Protein AF-0000000073370313 (afdb_homodimer)

Nearest PDB structures (foldseek):
  4a5m-assembly1_B  TM=9.594E-01  e=4.547E-10  Bacillus subtilis
  7kd3-assembly1_A  TM=9.184E-01  e=2.174E-09  Clostridioides difficile R20291
  2hzt-assembly1_A  TM=9.251E-01  e=6.302E-09  Bacillus subtilis
  2hzt-assembly1_B  TM=9.296E-01  e=8.618E-09  Bacillus subtilis
  4a5n-assembly2_D  TM=9.117E-01  e=1.107E-08  Bacillus subtilis

Structure (mmCIF, N/CA/C/O backbone):
data_AF-0000000073370313-model_v1
#
loop_
_entity.id
_entity.type
_entity.pdbx_description
1 polymer 'Transcriptional regulator, HxlR family'
#
loop_
_atom_site.group_PDB
_atom_site.id
_atom_site.type_symbol
_atom_site.label_atom_id
_atom_site.label_alt_id
_atom_site.label_comp_id
_atom_site.label_asym_id
_atom_site.label_entity_id
_atom_site.label_seq_id
_atom_site.pdbx_PDB_ins_code
_atom_site.Cartn_x
_atom_site.Cartn_y
_atom_site.Cartn_z
_atom_site.occupancy
_atom_site.B_iso_or_equiv
_atom_site.auth_seq_id
_atom_site.auth_comp_id
_atom_site.auth_asym_id
_atom_site.auth_atom_id
_atom_site.pdbx_PDB_model_num
ATOM 1 N N . MET A 1 1 ? -27.578 24.547 -22.438 1 27.33 1 MET A N 1
ATOM 2 C CA . MET A 1 1 ? -26.172 24.25 -22.172 1 27.33 1 MET A CA 1
ATOM 3 C C . MET A 1 1 ? -26.016 22.938 -21.422 1 27.33 1 MET A C 1
ATOM 5 O O . MET A 1 1 ? -26.656 22.734 -20.391 1 27.33 1 MET A O 1
ATOM 9 N N . THR A 1 2 ? -25.734 21.766 -22.094 1 24.98 2 THR A N 1
ATOM 10 C CA . THR A 1 2 ? -25.828 20.344 -21.734 1 24.98 2 THR A CA 1
ATOM 11 C C . THR A 1 2 ? -24.859 20 -20.609 1 24.98 2 THR A C 1
ATOM 13 O O . THR A 1 2 ? -23.641 20.141 -20.766 1 24.98 2 THR A O 1
ATOM 16 N N . ALA A 1 3 ? -25.266 20.219 -19.312 1 29.77 3 ALA A N 1
ATOM 17 C CA . ALA A 1 3 ? -24.484 19.906 -18.109 1 29.77 3 ALA A CA 1
ATOM 18 C C . ALA A 1 3 ? -23.953 18.484 -18.156 1 29.77 3 ALA A C 1
ATOM 20 O O . ALA A 1 3 ? -24.719 17.516 -18.203 1 29.77 3 ALA A O 1
ATOM 21 N N . ILE A 1 4 ? -22.828 18.203 -18.812 1 33.19 4 ILE A N 1
ATOM 22 C CA . ILE A 1 4 ? -22.078 16.969 -19.016 1 33.19 4 ILE A CA 1
ATOM 23 C C . ILE A 1 4 ? -21.953 16.219 -17.688 1 33.19 4 ILE A C 1
ATOM 25 O O . ILE A 1 4 ? -21.547 16.797 -16.688 1 33.19 4 ILE A O 1
ATOM 29 N N . LYS A 1 5 ? -22.656 15.031 -17.469 1 35.16 5 LYS A N 1
ATOM 30 C CA . LYS A 1 5 ? -22.828 14 -16.438 1 35.16 5 LYS A CA 1
ATOM 31 C C . LYS A 1 5 ? -21.5 13.477 -15.938 1 35.16 5 LYS A C 1
ATOM 33 O O . LYS A 1 5 ? -21.031 12.422 -16.375 1 35.16 5 LYS A O 1
ATOM 38 N N . GLU A 1 6 ? -20.438 14.109 -15.914 1 36.81 6 GLU A N 1
ATOM 39 C CA . GLU A 1 6 ? -19.109 13.727 -15.43 1 36.81 6 GLU A CA 1
ATOM 40 C C . GLU A 1 6 ? -19.188 13.141 -14.023 1 36.81 6 GLU A C 1
ATOM 42 O O . GLU A 1 6 ? -18.234 12.508 -13.555 1 36.81 6 GLU A O 1
ATOM 47 N N . THR A 1 7 ? -20.125 13.531 -13.195 1 38.97 7 THR A N 1
ATOM 48 C CA . THR A 1 7 ? -20.125 13.141 -11.789 1 38.97 7 THR A CA 1
ATOM 49 C C . THR A 1 7 ? -20.438 11.656 -11.641 1 38.97 7 THR A C 1
ATOM 51 O O . THR A 1 7 ? -20.141 11.055 -10.609 1 38.97 7 THR A O 1
ATOM 54 N N . SER A 1 8 ? -21.25 11.133 -12.453 1 40.59 8 SER A N 1
ATOM 55 C CA . SER A 1 8 ? -21.812 9.789 -12.305 1 40.59 8 SER A CA 1
ATOM 56 C C . SER A 1 8 ? -20.75 8.719 -12.555 1 40.59 8 SER A C 1
ATOM 58 O O . SER A 1 8 ? -20.734 7.684 -11.883 1 40.59 8 SER A O 1
ATOM 60 N N . THR A 1 9 ? -19.969 8.992 -13.555 1 40.56 9 THR A N 1
ATOM 61 C CA . THR A 1 9 ? -19.047 7.945 -13.969 1 40.56 9 THR A CA 1
ATOM 62 C C . THR A 1 9 ? -17.953 7.746 -12.922 1 40.56 9 THR A C 1
ATOM 64 O O . THR A 1 9 ? -17.5 6.625 -12.703 1 40.56 9 THR A O 1
ATOM 67 N N . ILE A 1 10 ? -17.531 8.797 -12.289 1 40.94 10 ILE A N 1
ATOM 68 C CA . ILE A 1 10 ? -16.531 8.664 -11.234 1 40.94 10 ILE A CA 1
ATOM 69 C C . ILE A 1 10 ? -17.141 7.949 -10.031 1 40.94 10 ILE A C 1
ATOM 71 O O . ILE A 1 10 ? -16.5 7.082 -9.43 1 40.94 10 ILE A O 1
ATOM 75 N N . GLN A 1 11 ? -18.328 8.336 -9.625 1 41.28 11 GLN A N 1
ATOM 76 C CA . GLN A 1 11 ? -19.047 7.664 -8.547 1 41.28 11 GLN A CA 1
ATOM 77 C C . GLN A 1 11 ? -19.328 6.211 -8.898 1 41.28 11 GLN A C 1
ATOM 79 O O . GLN A 1 11 ? -19.25 5.328 -8.039 1 41.28 11 GLN A O 1
ATOM 84 N N . GLU A 1 12 ? -19.828 6.012 -10.086 1 43.34 12 GLU A N 1
ATOM 85 C CA . GLU A 1 12 ? -20.094 4.641 -10.516 1 43.34 12 GLU A CA 1
ATOM 86 C C . GLU A 1 12 ? -18.812 3.809 -10.531 1 43.34 12 GLU A C 1
ATOM 88 O O . GLU A 1 12 ? -18.828 2.629 -10.18 1 43.34 12 GLU A O 1
ATOM 93 N N . ASN A 1 13 ? -17.781 4.438 -11 1 44.84 13 ASN A N 1
ATOM 94 C CA . ASN A 1 13 ? -16.516 3.705 -11.016 1 44.84 13 ASN A CA 1
ATOM 95 C C . ASN A 1 13 ? -16 3.441 -9.602 1 44.84 13 ASN A C 1
ATOM 97 O O . ASN A 1 13 ? -15.328 2.436 -9.359 1 44.84 13 ASN A O 1
ATOM 101 N N . LYS A 1 14 ? -16.266 4.395 -8.742 1 47.94 14 LYS A N 1
ATOM 102 C CA . LYS A 1 14 ? -15.961 4.145 -7.336 1 47.94 14 LYS A CA 1
ATOM 103 C C . LYS A 1 14 ? -16.75 2.953 -6.805 1 47.94 14 LYS A C 1
ATOM 105 O O . LYS A 1 14 ? -16.203 2.119 -6.074 1 47.94 14 LYS A O 1
ATOM 110 N N . GLN A 1 15 ? -18.062 3.053 -6.922 1 48.5 15 GLN A N 1
ATOM 111 C CA . GLN A 1 15 ? -18.891 1.937 -6.496 1 48.5 15 GLN A CA 1
ATOM 112 C C . GLN A 1 15 ? -18.438 0.63 -7.145 1 48.5 15 GLN A C 1
ATOM 114 O O . GLN A 1 15 ? -18.484 -0.429 -6.516 1 48.5 15 GLN A O 1
ATOM 119 N N . TYR A 1 16 ? -18.156 0.766 -8.367 1 46.25 16 TYR A N 1
ATOM 120 C CA . TYR A 1 16 ? -17.688 -0.431 -9.055 1 46.25 16 TYR A CA 1
ATOM 121 C C . TYR A 1 16 ? -16.391 -0.932 -8.445 1 46.25 16 TYR A C 1
ATOM 123 O O . TYR A 1 16 ? -16.203 -2.137 -8.25 1 46.25 16 TYR A O 1
ATOM 131 N N . ALA A 1 17 ? -15.484 0.015 -8.156 1 49.78 17 ALA A N 1
ATOM 132 C CA . ALA A 1 17 ? -14.227 -0.406 -7.559 1 49.78 17 ALA A CA 1
ATOM 133 C C . ALA A 1 17 ? -14.461 -1.109 -6.223 1 49.78 17 ALA A C 1
ATOM 135 O O . ALA A 1 17 ? -13.812 -2.113 -5.922 1 49.78 17 ALA A O 1
ATOM 136 N N . LEU A 1 18 ? -15.297 -0.385 -5.258 1 49.47 18 LEU A N 1
ATOM 137 C CA . LEU A 1 18 ? -15.617 -1.073 -4.012 1 49.47 18 LEU A CA 1
ATOM 138 C C . LEU A 1 18 ? -16.312 -2.406 -4.285 1 49.47 18 LEU A C 1
ATOM 140 O O . LEU A 1 18 ? -16.125 -3.373 -3.545 1 49.47 18 LEU A O 1
ATOM 144 N N . GLU A 1 19 ? -17.203 -2.451 -5.34 1 51.31 19 GLU A N 1
ATOM 145 C CA . GLU A 1 19 ? -17.906 -3.701 -5.605 1 51.31 19 GLU A CA 1
ATOM 146 C C . GLU A 1 19 ? -16.938 -4.805 -6.027 1 51.31 19 GLU A C 1
ATOM 148 O O . GLU A 1 19 ? -17.172 -5.98 -5.734 1 51.31 19 GLU A O 1
ATOM 153 N N . LYS A 1 20 ? -15.727 -4.48 -6.582 1 60.25 20 LYS A N 1
ATOM 154 C CA . LYS A 1 20 ? -15.047 -5.719 -6.961 1 60.25 20 LYS A CA 1
ATOM 155 C C . LYS A 1 20 ? -13.883 -6.016 -6.02 1 60.25 20 LYS A C 1
ATOM 157 O O . LYS A 1 20 ? -13.727 -7.148 -5.562 1 60.25 20 LYS A O 1
ATOM 162 N N . CYS A 1 21 ? -13.016 -4.863 -5.742 1 85 21 CYS A N 1
ATOM 163 C CA . CYS A 1 21 ? -11.883 -5.184 -4.879 1 85 21 CYS A CA 1
ATOM 164 C C . CYS A 1 21 ? -11.648 -4.078 -3.855 1 85 21 CYS A C 1
ATOM 166 O O . CYS A 1 21 ? -11.289 -2.957 -4.219 1 85 21 CYS A O 1
ATOM 168 N N . PRO A 1 22 ? -12.047 -4.367 -2.578 1 93.38 22 PRO A N 1
ATOM 169 C CA . PRO A 1 22 ? -11.828 -3.385 -1.516 1 93.38 22 PRO A CA 1
ATOM 170 C C . PRO A 1 22 ? -10.422 -2.791 -1.544 1 93.38 22 PRO A C 1
ATOM 172 O O . PRO A 1 22 ? -10.242 -1.605 -1.254 1 93.38 22 PRO A O 1
ATOM 175 N N . VAL A 1 23 ? -9.531 -3.562 -1.959 1 96.81 23 VAL A N 1
ATOM 176 C CA . VAL A 1 23 ? -8.141 -3.104 -1.979 1 96.81 23 VAL A CA 1
ATOM 177 C C . VAL A 1 23 ? -7.949 -2.094 -3.107 1 96.81 23 VAL A C 1
ATOM 179 O O . VAL A 1 23 ? -7.164 -1.15 -2.977 1 96.81 23 VAL A O 1
ATOM 182 N N . THR A 1 24 ? -8.664 -2.244 -4.164 1 95.5 24 THR A N 1
ATOM 183 C CA . THR A 1 24 ? -8.602 -1.269 -5.246 1 95.5 24 THR A CA 1
ATOM 184 C C . THR A 1 24 ? -8.984 0.12 -4.746 1 95.5 24 THR A C 1
ATOM 186 O O . THR A 1 24 ? -8.32 1.108 -5.07 1 95.5 24 THR A O 1
ATOM 189 N N . PHE A 1 25 ? -10.039 0.182 -4.004 1 95.06 25 PHE A N 1
ATOM 190 C CA . PHE A 1 25 ? -10.461 1.456 -3.434 1 95.06 25 PHE A CA 1
ATOM 191 C C . PHE A 1 25 ? -9.352 2.066 -2.59 1 95.06 25 PHE A C 1
ATOM 193 O O . PHE A 1 25 ? -9.086 3.268 -2.674 1 95.06 25 PHE A O 1
ATOM 200 N N . VAL A 1 26 ? -8.664 1.271 -1.767 1 97.56 26 VAL A N 1
ATOM 201 C CA . VAL A 1 26 ? -7.582 1.749 -0.908 1 97.56 26 VAL A CA 1
ATOM 202 C C . VAL A 1 26 ? -6.449 2.309 -1.767 1 97.56 26 VAL A C 1
ATOM 204 O O . VAL A 1 26 ? -5.914 3.381 -1.476 1 97.56 26 VAL A O 1
ATOM 207 N N . MET A 1 27 ? -6.16 1.608 -2.861 1 97.06 27 MET A N 1
ATOM 208 C CA . MET A 1 27 ? -5.047 2.023 -3.709 1 97.06 27 MET A CA 1
ATOM 209 C C . MET A 1 27 ? -5.391 3.297 -4.473 1 97.06 27 MET A C 1
ATOM 211 O O . MET A 1 27 ? -4.504 4.082 -4.812 1 97.06 27 MET A O 1
ATOM 215 N N . GLU A 1 28 ? -6.668 3.566 -4.637 1 95.5 28 GLU A N 1
ATOM 216 C CA . GLU A 1 28 ? -7.074 4.844 -5.215 1 95.5 28 GLU A CA 1
ATOM 217 C C . GLU A 1 28 ? -6.762 6 -4.27 1 95.5 28 GLU A C 1
ATOM 219 O O . GLU A 1 28 ? -6.551 7.133 -4.715 1 95.5 28 GLU A O 1
ATOM 224 N N . LYS A 1 29 ? -6.707 5.707 -3.059 1 97.12 29 LYS A N 1
ATOM 225 C CA . LYS A 1 29 ? -6.543 6.754 -2.053 1 97.12 29 LYS A CA 1
ATOM 226 C C . LYS A 1 29 ? -5.086 6.879 -1.618 1 97.12 29 LYS A C 1
ATOM 228 O O . LYS A 1 29 ? -4.574 7.988 -1.463 1 97.12 29 LYS A O 1
ATOM 233 N N . ILE A 1 30 ? -4.414 5.703 -1.434 1 97.81 30 ILE A N 1
ATOM 234 C CA . ILE A 1 30 ? -3.08 5.812 -0.855 1 97.81 30 ILE A CA 1
ATOM 235 C C . ILE A 1 30 ? -2.078 5.051 -1.718 1 97.81 30 ILE A C 1
ATOM 237 O O . ILE A 1 30 ? -0.945 4.805 -1.297 1 97.81 30 ILE A O 1
ATOM 241 N N . GLY A 1 31 ? -2.521 4.641 -2.848 1 95.81 31 GLY A N 1
ATOM 242 C CA . GLY A 1 31 ? -1.619 3.934 -3.742 1 95.81 31 GLY A CA 1
ATOM 243 C C . GLY A 1 31 ? -0.413 4.758 -4.148 1 95.81 31 GLY A C 1
ATOM 244 O O . GLY A 1 31 ? -0.462 5.992 -4.129 1 95.81 31 GLY A O 1
ATOM 245 N N . GLY A 1 32 ? 0.605 4.062 -4.625 1 94.62 32 GLY A N 1
ATOM 246 C CA . GLY A 1 32 ? 1.877 4.688 -4.945 1 94.62 32 GLY A CA 1
ATOM 247 C C . GLY A 1 32 ? 2.951 4.426 -3.904 1 94.62 32 GLY A C 1
ATOM 248 O O . GLY A 1 32 ? 2.678 3.828 -2.861 1 94.62 32 GLY A O 1
ATOM 249 N N . TYR A 1 33 ? 4.105 5.023 -4.227 1 96.19 33 TYR A N 1
ATOM 250 C CA . TYR A 1 33 ? 5.27 4.746 -3.391 1 96.19 33 TYR A CA 1
ATOM 251 C C . TYR A 1 33 ? 5.281 5.641 -2.156 1 96.19 33 TYR A C 1
ATOM 253 O O . TYR A 1 33 ? 5.562 5.18 -1.049 1 96.19 33 TYR A O 1
ATOM 261 N N . TRP A 1 34 ? 4.809 6.82 -2.225 1 97.81 34 TRP A N 1
ATOM 262 C CA . TRP A 1 34 ? 5.168 7.844 -1.247 1 97.81 34 TRP A CA 1
ATOM 263 C C . TRP A 1 34 ? 4.078 7.996 -0.192 1 97.81 34 TRP A C 1
ATOM 265 O O . TRP A 1 34 ? 4.367 8.266 0.975 1 97.81 34 TRP A O 1
ATOM 275 N N . LYS A 1 35 ? 2.842 7.805 -0.553 1 98.38 35 LYS A N 1
ATOM 276 C CA . LYS A 1 35 ? 1.74 8.148 0.342 1 98.38 35 LYS A CA 1
ATOM 277 C C . LYS A 1 35 ? 1.774 7.293 1.606 1 98.38 35 LYS A C 1
ATOM 279 O O . LYS A 1 35 ? 1.644 7.812 2.717 1 98.38 35 LYS A O 1
ATOM 284 N N . PRO A 1 36 ? 2.004 5.977 1.508 1 98.31 36 PRO A N 1
ATOM 285 C CA . PRO A 1 36 ? 2.098 5.207 2.75 1 98.31 36 PRO A CA 1
ATOM 286 C C . PRO A 1 36 ? 3.258 5.652 3.635 1 98.31 36 PRO A C 1
ATOM 288 O O . PRO A 1 36 ? 3.143 5.645 4.863 1 98.31 36 PRO A O 1
ATOM 291 N N . ILE A 1 37 ? 4.328 6.074 3.082 1 97.75 37 ILE A N 1
ATOM 292 C CA . ILE A 1 37 ? 5.492 6.543 3.83 1 97.75 37 ILE A CA 1
ATOM 293 C C . ILE A 1 37 ? 5.156 7.852 4.543 1 97.75 37 ILE A C 1
ATOM 295 O O . ILE A 1 37 ? 5.477 8.023 5.719 1 97.75 37 ILE A O 1
ATOM 299 N N . ILE A 1 38 ? 4.496 8.719 3.844 1 98.25 38 ILE A N 1
ATOM 300 C CA . ILE A 1 38 ? 4.062 9.977 4.438 1 98.25 38 ILE A CA 1
ATOM 301 C C . ILE A 1 38 ? 3.133 9.703 5.617 1 98.25 38 ILE A C 1
ATOM 303 O O . ILE A 1 38 ? 3.301 10.273 6.695 1 98.25 38 ILE A O 1
ATOM 307 N N . LEU A 1 39 ? 2.195 8.797 5.422 1 98.44 39 LEU A N 1
ATOM 308 C CA . LEU A 1 39 ? 1.239 8.453 6.469 1 98.44 39 LEU A CA 1
ATOM 309 C C . LEU A 1 39 ? 1.949 7.867 7.684 1 98.44 39 LEU A C 1
ATOM 311 O O . LEU A 1 39 ? 1.565 8.141 8.82 1 98.44 39 LEU A O 1
ATOM 315 N N . TYR A 1 40 ? 2.945 7.094 7.48 1 98.06 40 TYR A N 1
ATOM 316 C CA . TYR A 1 40 ? 3.738 6.531 8.562 1 98.06 40 TYR A CA 1
ATOM 317 C C . TYR A 1 40 ? 4.352 7.633 9.422 1 98.06 40 TYR A C 1
ATOM 319 O O . TYR A 1 40 ? 4.266 7.598 10.648 1 98.06 40 TYR A O 1
ATOM 327 N N . HIS A 1 41 ? 4.938 8.562 8.742 1 97.75 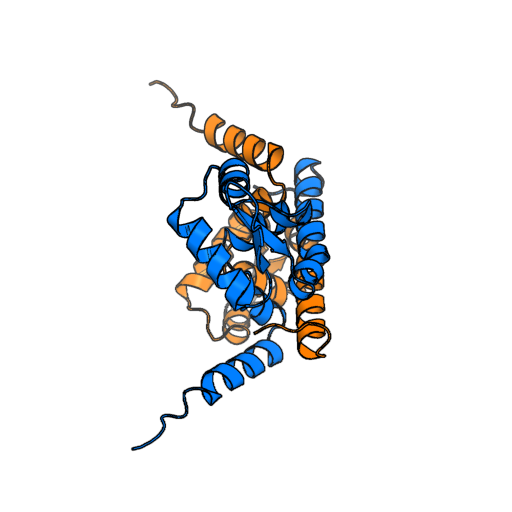41 HIS A N 1
ATOM 328 C CA . HIS A 1 41 ? 5.617 9.625 9.477 1 97.75 41 HIS A CA 1
ATOM 329 C C . HIS A 1 41 ? 4.617 10.531 10.195 1 97.75 41 HIS A C 1
ATOM 331 O O . HIS A 1 41 ? 4.91 11.039 11.281 1 97.75 41 HIS A O 1
ATOM 337 N N . LEU A 1 42 ? 3.42 10.672 9.672 1 98.19 42 LEU A N 1
ATOM 338 C CA . LEU A 1 42 ? 2.396 11.492 10.312 1 98.19 42 LEU A CA 1
ATOM 339 C C . LEU A 1 42 ? 1.748 10.742 11.477 1 98.19 42 LEU A C 1
ATOM 341 O O . LEU A 1 42 ? 1.055 11.336 12.297 1 98.19 42 LEU A O 1
ATOM 345 N N . SER A 1 43 ? 1.964 9.43 11.5 1 97.12 43 SER A N 1
ATOM 346 C CA . SER A 1 43 ? 1.344 8.609 12.539 1 97.12 43 SER A CA 1
ATOM 347 C C . SER A 1 43 ? 1.911 8.938 13.914 1 97.12 43 SER A C 1
ATOM 349 O O . SER A 1 43 ? 1.291 8.633 14.938 1 97.12 43 SER A O 1
ATOM 351 N N . THR A 1 44 ? 3.045 9.539 13.977 1 95.44 44 THR A N 1
ATOM 352 C CA . THR A 1 44 ? 3.682 9.82 15.258 1 95.44 44 THR A CA 1
ATOM 353 C C . THR A 1 44 ? 3.385 11.25 15.711 1 95.44 44 THR A C 1
ATOM 355 O O . THR A 1 44 ? 3.92 11.711 16.719 1 95.44 44 THR A O 1
ATOM 358 N N . GLY A 1 45 ? 2.627 11.992 14.938 1 96.5 45 GLY A N 1
ATOM 359 C CA . GLY A 1 45 ? 2.252 13.336 15.328 1 96.5 45 GLY A CA 1
ATOM 360 C C . GLY A 1 45 ? 2.256 14.312 14.164 1 96.5 45 GLY A C 1
ATOM 361 O O . GLY A 1 45 ? 2.688 13.977 13.062 1 96.5 45 GLY A O 1
ATOM 362 N N . ASP A 1 46 ? 1.784 15.523 14.484 1 97.62 46 ASP A N 1
ATOM 363 C CA . ASP A 1 46 ? 1.747 16.578 13.477 1 97.62 46 ASP A CA 1
ATOM 364 C C . ASP A 1 46 ? 3.154 16.922 13 1 97.62 46 ASP A C 1
ATOM 366 O O . ASP A 1 46 ? 4.102 16.922 13.789 1 97.62 46 ASP A O 1
ATOM 370 N N . LYS A 1 47 ? 3.277 17.25 11.734 1 98.44 47 LYS A N 1
ATOM 371 C CA . LYS A 1 47 ? 4.574 17.641 11.188 1 98.44 47 LYS A CA 1
ATOM 372 C C . LYS A 1 47 ? 4.438 18.812 10.219 1 98.44 47 LYS A C 1
ATOM 374 O O . LYS A 1 47 ? 3.438 18.922 9.5 1 98.44 47 LYS A O 1
ATOM 379 N N . ARG A 1 48 ? 5.473 19.609 10.273 1 98.25 48 ARG A N 1
ATOM 380 C CA . ARG A 1 48 ? 5.621 20.609 9.219 1 98.25 48 ARG A CA 1
ATOM 381 C C . ARG A 1 48 ? 6.184 19.984 7.949 1 98.25 48 ARG A C 1
ATOM 383 O O . ARG A 1 48 ? 6.754 18.891 7.984 1 98.25 48 ARG A O 1
ATOM 390 N N . TYR A 1 49 ? 5.973 20.781 6.855 1 98.19 49 TYR A N 1
ATOM 391 C CA . TYR A 1 49 ? 6.516 20.328 5.578 1 98.19 49 TYR A CA 1
ATOM 392 C C . TYR A 1 49 ? 7.996 20 5.699 1 98.19 49 TYR A C 1
ATOM 394 O O . TYR A 1 49 ? 8.445 18.953 5.242 1 98.19 49 TYR A O 1
ATOM 402 N N . SER A 1 50 ? 8.711 20.859 6.328 1 97.81 50 SER A N 1
ATOM 403 C CA . SER A 1 50 ? 10.156 20.719 6.438 1 97.81 50 SER A CA 1
ATOM 404 C C . SER A 1 50 ? 10.539 19.484 7.25 1 97.81 50 SER A C 1
ATOM 406 O O . SER A 1 50 ? 11.547 18.844 6.965 1 97.81 50 SER A O 1
ATOM 408 N N . GLU A 1 51 ? 9.766 19.141 8.211 1 97.88 51 GLU A N 1
ATOM 409 C CA . GLU A 1 51 ? 9.992 17.953 9.023 1 97.88 51 GLU A CA 1
ATOM 410 C C . GLU A 1 51 ? 9.742 16.672 8.211 1 97.88 51 GLU A C 1
ATOM 412 O O . GLU A 1 51 ? 10.5 15.711 8.32 1 97.88 51 GLU A O 1
ATOM 417 N N . LEU A 1 52 ? 8.703 16.688 7.41 1 97.94 52 LEU A N 1
ATOM 418 C CA . LEU A 1 52 ? 8.422 15.555 6.539 1 97.94 52 LEU A CA 1
ATOM 419 C C . LEU A 1 52 ? 9.531 15.375 5.508 1 97.94 52 LEU A C 1
ATOM 421 O O . LEU A 1 52 ? 10.008 14.258 5.285 1 97.94 52 LEU A O 1
ATOM 425 N N . LYS A 1 53 ? 9.977 16.5 4.961 1 97.62 53 LYS A N 1
ATOM 426 C CA . LYS A 1 53 ? 11.039 16.453 3.961 1 97.62 53 LYS A CA 1
ATOM 427 C C . LYS A 1 53 ? 12.328 15.906 4.562 1 97.62 53 LYS A C 1
ATOM 429 O O . LYS A 1 53 ? 13.039 15.125 3.916 1 97.62 53 LYS A O 1
ATOM 434 N N . ARG A 1 54 ? 12.586 16.234 5.758 1 96.38 54 ARG A N 1
ATOM 435 C CA . ARG A 1 54 ? 13.781 15.758 6.445 1 96.38 54 ARG A CA 1
ATOM 436 C C . ARG A 1 54 ? 13.664 14.273 6.762 1 96.38 54 ARG A C 1
ATOM 438 O O . ARG A 1 54 ? 14.656 13.539 6.68 1 96.38 54 ARG A O 1
ATOM 445 N N . ALA A 1 55 ? 12.523 13.844 7.125 1 95.38 55 ALA A N 1
ATOM 446 C CA . ALA A 1 55 ? 12.281 12.461 7.523 1 95.38 55 ALA A CA 1
ATOM 447 C C . ALA A 1 55 ? 12.289 11.531 6.312 1 95.38 55 ALA A C 1
ATOM 449 O O . ALA A 1 55 ? 12.523 10.328 6.453 1 95.38 55 ALA A O 1
ATOM 450 N N . ILE A 1 56 ? 11.977 12.117 5.121 1 96 56 ILE A N 1
ATOM 451 C CA . ILE A 1 56 ? 11.938 11.352 3.879 1 96 56 ILE A CA 1
ATOM 452 C C . ILE A 1 56 ? 12.875 11.984 2.855 1 96 56 ILE A C 1
ATOM 454 O O . ILE A 1 56 ? 12.43 12.516 1.837 1 96 56 ILE A O 1
ATOM 458 N N . PRO A 1 57 ? 14.125 11.781 2.979 1 93.94 57 PRO A N 1
ATOM 459 C CA . PRO A 1 57 ? 15.086 12.57 2.203 1 93.94 57 PRO A CA 1
ATOM 460 C C . PRO A 1 57 ? 15.086 12.203 0.721 1 93.94 57 PRO A C 1
ATOM 462 O O . PRO A 1 57 ? 15.484 13.016 -0.119 1 93.94 57 PRO A O 1
ATOM 465 N N . THR A 1 58 ? 14.617 11.062 0.38 1 94.5 58 THR A N 1
ATOM 466 C CA . THR A 1 58 ? 14.688 10.594 -0.999 1 94.5 58 THR A CA 1
ATOM 467 C C . THR A 1 58 ? 13.516 11.117 -1.814 1 94.5 58 THR A C 1
ATOM 469 O O . THR A 1 58 ? 13.516 11.039 -3.045 1 94.5 58 THR A O 1
ATOM 472 N N . VAL A 1 59 ? 12.539 11.711 -1.169 1 97 59 VAL A N 1
ATOM 473 C CA . VAL A 1 59 ? 11.375 12.219 -1.892 1 97 59 VAL A CA 1
ATOM 474 C C . VAL A 1 59 ? 11.688 13.594 -2.473 1 97 59 VAL A C 1
ATOM 476 O O . VAL A 1 59 ? 12.328 14.422 -1.82 1 97 59 VAL A O 1
ATOM 479 N N . THR A 1 60 ? 11.281 13.828 -3.65 1 97.81 60 THR A N 1
ATOM 480 C CA . THR A 1 60 ? 11.438 15.164 -4.223 1 97.81 60 THR A CA 1
ATOM 481 C C . THR A 1 60 ? 10.398 16.125 -3.645 1 97.81 60 THR A C 1
ATOM 483 O O . THR A 1 60 ? 9.344 15.695 -3.18 1 97.81 60 THR A O 1
ATOM 486 N N . GLU A 1 61 ? 10.711 17.422 -3.727 1 97.88 61 GLU A N 1
ATOM 487 C CA . GLU A 1 61 ? 9.789 18.453 -3.26 1 97.88 61 GLU A CA 1
ATOM 488 C C . GLU A 1 61 ? 8.453 18.375 -3.998 1 97.88 61 GLU A C 1
ATOM 490 O O . GLU A 1 61 ? 7.391 18.453 -3.379 1 97.88 61 GLU A O 1
ATOM 495 N N . LYS A 1 62 ? 8.539 18.188 -5.219 1 98.19 62 LYS A N 1
ATOM 496 C CA . LYS A 1 62 ? 7.344 18.125 -6.051 1 98.19 62 LYS A CA 1
ATOM 497 C C . LYS A 1 62 ? 6.422 17 -5.613 1 98.19 62 LYS A C 1
ATOM 499 O O . LYS A 1 62 ? 5.223 17.203 -5.422 1 98.19 62 LYS A O 1
ATOM 504 N N . MET A 1 63 ? 7.004 15.82 -5.43 1 98.38 63 MET A N 1
ATOM 505 C CA . MET A 1 63 ? 6.211 14.648 -5.07 1 98.38 63 MET A CA 1
ATOM 506 C C . MET A 1 63 ? 5.645 14.781 -3.662 1 98.38 63 MET A C 1
ATOM 508 O O . MET A 1 63 ? 4.508 14.383 -3.404 1 98.38 63 MET A O 1
ATOM 512 N N . LEU A 1 64 ? 6.418 15.297 -2.766 1 98.44 64 LEU A N 1
ATOM 513 C CA . LEU A 1 64 ? 5.922 15.469 -1.404 1 98.44 64 LEU A CA 1
ATOM 514 C C . LEU A 1 64 ? 4.746 16.438 -1.375 1 98.44 64 LEU A C 1
ATOM 516 O O . LEU A 1 64 ? 3.713 16.156 -0.767 1 98.44 64 LEU A O 1
ATOM 520 N N . ILE A 1 65 ? 4.855 17.547 -2.049 1 98.5 65 ILE A N 1
ATOM 521 C CA . ILE A 1 65 ? 3.799 18.547 -2.102 1 98.5 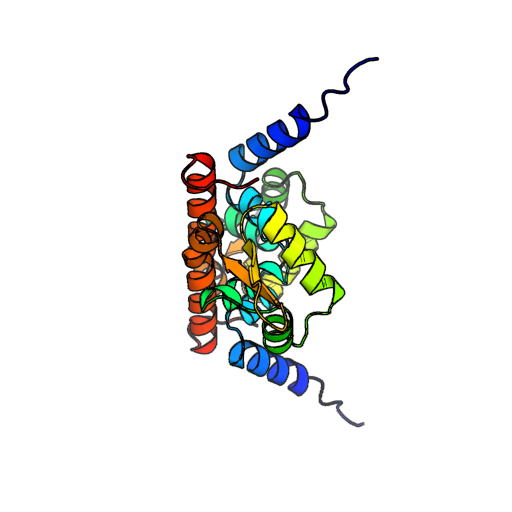65 ILE A CA 1
ATOM 522 C C . ILE A 1 65 ? 2.557 17.953 -2.762 1 98.5 65 ILE A C 1
ATOM 524 O O . ILE A 1 65 ? 1.445 18.094 -2.244 1 98.5 65 ILE A O 1
ATOM 528 N N . GLN A 1 66 ? 2.77 17.328 -3.836 1 98.62 66 GLN A N 1
ATOM 529 C CA . GLN A 1 66 ? 1.668 16.734 -4.586 1 98.62 66 GLN A CA 1
ATOM 530 C C . GLN A 1 66 ? 0.919 15.703 -3.744 1 98.62 66 GLN A C 1
ATOM 532 O O . GLN A 1 66 ? -0.313 15.695 -3.723 1 98.62 66 GLN A O 1
ATOM 537 N N . HIS A 1 67 ? 1.641 14.844 -3.082 1 98.62 67 HIS A N 1
ATOM 538 C CA . HIS A 1 67 ? 1.001 13.781 -2.314 1 98.62 67 HIS A CA 1
ATOM 539 C C . HIS A 1 67 ? 0.314 14.336 -1.07 1 98.62 67 HIS A C 1
ATOM 541 O O . HIS A 1 67 ? -0.75 13.852 -0.676 1 98.62 67 HIS A O 1
ATOM 547 N N . LEU A 1 68 ? 0.89 15.352 -0.448 1 98.69 68 LEU A N 1
ATOM 548 C CA . LEU A 1 68 ? 0.227 16 0.679 1 98.69 68 LEU A CA 1
ATOM 549 C C . LEU A 1 68 ? -1.086 16.641 0.242 1 98.69 68 LEU A C 1
ATOM 551 O O . LEU A 1 68 ? -2.1 16.516 0.934 1 98.69 68 LEU A O 1
ATOM 555 N N . LYS A 1 69 ? -1.075 17.266 -0.916 1 98.62 69 LYS A N 1
ATOM 556 C CA . LYS A 1 69 ? -2.283 17.875 -1.457 1 98.62 69 LYS A CA 1
ATOM 557 C C . LYS A 1 69 ? -3.355 16.828 -1.735 1 98.62 69 LYS A C 1
ATOM 559 O O . LYS A 1 69 ? -4.527 17.031 -1.41 1 98.62 69 LYS A O 1
ATOM 564 N N . GLN A 1 70 ? -2.971 15.781 -2.326 1 98.5 70 GLN A N 1
ATOM 565 C CA . GLN A 1 70 ? -3.922 14.727 -2.65 1 98.5 70 GLN A CA 1
ATOM 566 C C . GLN A 1 70 ? -4.488 14.086 -1.385 1 98.5 70 GLN A C 1
ATOM 568 O O . GLN A 1 70 ? -5.691 13.828 -1.3 1 98.5 70 GLN A O 1
ATOM 573 N N . LEU A 1 71 ? -3.611 13.82 -0.438 1 98.62 71 LEU A N 1
ATOM 574 C CA . LEU A 1 71 ? -4.062 13.234 0.82 1 98.62 71 LEU A CA 1
ATOM 575 C C . LEU A 1 71 ? -5.031 14.164 1.537 1 98.62 71 LEU A C 1
ATOM 577 O O . LEU A 1 71 ? -5.992 13.711 2.164 1 98.62 71 LEU A O 1
ATOM 581 N N . GLU A 1 72 ? -4.746 15.461 1.477 1 98.56 72 GLU A N 1
ATOM 582 C CA . GLU A 1 72 ? -5.664 16.453 2.043 1 98.56 72 GLU A CA 1
ATOM 583 C C . GLU A 1 72 ? -6.988 16.469 1.29 1 98.56 72 GLU A C 1
ATOM 585 O O . GLU A 1 72 ? -8.055 16.438 1.904 1 98.56 72 GLU A O 1
ATOM 590 N N . ALA A 1 73 ? -6.945 16.484 -0.038 1 98 73 ALA A N 1
ATOM 591 C CA . ALA A 1 73 ? -8.141 16.516 -0.881 1 98 73 ALA A CA 1
ATOM 592 C C . ALA A 1 73 ? -9.016 15.289 -0.656 1 98 73 ALA A C 1
ATOM 594 O O . ALA A 1 73 ? -10.242 15.375 -0.715 1 98 73 ALA A O 1
ATOM 595 N N . ASP A 1 74 ? -8.359 14.18 -0.336 1 97.62 74 ASP A N 1
ATOM 596 C CA . ASP A 1 74 ? -9.086 12.922 -0.153 1 97.62 74 ASP A CA 1
ATOM 597 C C . ASP A 1 74 ? -9.57 12.773 1.287 1 97.62 74 ASP A C 1
ATOM 599 O O . ASP A 1 74 ? -10.203 11.773 1.636 1 97.62 74 ASP A O 1
ATOM 603 N N . GLY A 1 75 ? -9.211 13.719 2.102 1 97.69 75 GLY A N 1
ATOM 604 C CA . GLY A 1 75 ? -9.719 13.734 3.467 1 97.69 75 GLY A CA 1
ATOM 605 C C . GLY A 1 75 ? -8.93 12.844 4.406 1 97.69 75 GLY A C 1
ATOM 606 O O . GLY A 1 75 ? -9.438 12.438 5.453 1 97.69 75 GLY A O 1
ATOM 607 N N . LEU A 1 76 ? -7.734 12.539 4.07 1 98.62 76 LEU A N 1
ATOM 608 C CA . LEU A 1 76 ? -6.922 11.641 4.879 1 98.62 76 LEU A CA 1
ATOM 609 C C . LEU A 1 76 ? -5.949 12.422 5.754 1 98.62 76 LEU A C 1
ATOM 611 O O . LEU A 1 76 ? -5.496 11.922 6.785 1 98.62 76 LEU A O 1
ATOM 615 N N . VAL A 1 77 ? -5.594 13.641 5.324 1 98.75 77 VAL A N 1
ATOM 616 C CA . VAL A 1 77 ? -4.676 14.531 6.031 1 98.75 77 VAL A CA 1
ATOM 617 C C . VAL A 1 77 ? -5.312 15.906 6.195 1 98.75 77 VAL A C 1
ATOM 619 O O . VAL A 1 77 ? -6.008 16.391 5.297 1 98.75 77 VAL A O 1
ATOM 622 N N . ILE A 1 78 ? -5.117 16.469 7.301 1 98.62 78 ILE A N 1
ATOM 623 C CA . ILE A 1 78 ? -5.586 17.812 7.578 1 98.62 78 ILE A CA 1
ATOM 624 C C . ILE A 1 78 ? -4.402 18.781 7.586 1 98.62 78 ILE A C 1
ATOM 626 O O . ILE A 1 78 ? -3.402 18.547 8.273 1 98.62 78 ILE A O 1
ATOM 630 N N . ARG A 1 79 ? -4.465 19.719 6.734 1 98.38 79 ARG A N 1
ATOM 631 C CA . ARG A 1 79 ? -3.52 20.828 6.723 1 98.38 79 ARG A CA 1
ATOM 632 C C . ARG A 1 79 ? -3.996 21.969 7.621 1 98.38 79 ARG A C 1
ATOM 634 O O . ARG A 1 79 ? -5.07 22.531 7.398 1 98.38 79 ARG A O 1
ATOM 641 N N . GLU A 1 80 ? -3.234 22.328 8.609 1 98.19 80 GLU A N 1
ATOM 642 C CA . GLU A 1 80 ? -3.684 23.312 9.594 1 98.19 80 GLU A CA 1
ATOM 643 C C . GLU A 1 80 ? -2.73 24.5 9.656 1 98.19 80 GLU A C 1
ATOM 645 O O . GLU A 1 80 ? -1.533 24.328 9.898 1 98.19 80 GLU A O 1
ATOM 650 N N . ALA A 1 81 ? -3.285 25.672 9.562 1 97.62 81 ALA A N 1
ATOM 651 C CA . ALA A 1 81 ? -2.506 26.891 9.734 1 97.62 81 ALA A CA 1
ATOM 652 C C . ALA A 1 81 ? -2.375 27.25 11.211 1 97.62 81 ALA A C 1
ATOM 654 O O . ALA A 1 81 ? -3.359 27.203 11.961 1 97.62 81 ALA A O 1
ATOM 655 N N . LYS A 1 82 ? -1.177 27.5 11.672 1 96.5 82 LYS A N 1
ATOM 656 C CA . LYS A 1 82 ? -0.898 27.969 13.023 1 96.5 82 LYS A CA 1
ATOM 657 C C . LYS A 1 82 ? -0.57 29.469 13.031 1 96.5 82 LYS A C 1
ATOM 659 O O . LYS A 1 82 ? 0.528 29.859 12.633 1 96.5 82 LYS A O 1
ATOM 664 N N . PRO A 1 83 ? -1.551 30.203 13.477 1 94.44 83 PRO A N 1
ATOM 665 C CA . PRO A 1 83 ? -1.382 31.656 13.438 1 94.44 83 PRO A CA 1
ATOM 666 C C .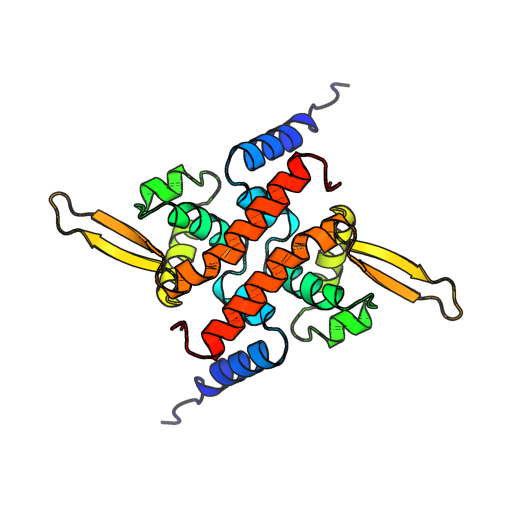 PRO A 1 83 ? -0.47 32.156 14.547 1 94.44 83 PRO A C 1
ATOM 668 O O . PRO A 1 83 ? -0.914 32.938 15.414 1 94.44 83 PRO A O 1
ATOM 671 N N . VAL A 1 84 ? 0.654 31.781 14.656 1 94.56 84 VAL A N 1
ATOM 672 C CA . VAL A 1 84 ? 1.676 32.25 15.578 1 94.56 84 VAL A CA 1
ATOM 673 C C . VAL A 1 84 ? 2.691 33.125 14.828 1 94.56 84 VAL A C 1
ATOM 675 O O . VAL A 1 84 ? 2.539 33.375 13.633 1 94.56 84 VAL A O 1
ATOM 678 N N . VAL A 1 85 ? 3.592 33.812 15.562 1 94.25 85 VAL A N 1
ATOM 679 C CA . VAL A 1 85 ? 4.629 34.625 14.938 1 94.25 85 VAL A CA 1
ATOM 680 C C . VAL A 1 85 ? 5.988 33.969 15.094 1 94.25 85 VAL A C 1
ATOM 682 O O . VAL A 1 85 ? 6.461 33.75 16.219 1 94.25 85 VAL A O 1
ATOM 685 N N . PRO A 1 86 ? 6.531 33.531 13.867 1 95.62 86 PRO A N 1
ATOM 686 C CA . PRO A 1 86 ? 6.062 33.5 12.477 1 95.62 86 PRO A CA 1
ATOM 687 C C . PRO A 1 86 ? 5.035 32.406 12.227 1 95.62 86 PRO A C 1
ATOM 689 O O . PRO A 1 86 ? 5.105 31.328 12.844 1 95.62 86 PRO A O 1
ATOM 692 N N . PRO A 1 87 ? 4.105 32.719 11.391 1 97.12 87 PRO A N 1
ATOM 693 C CA . PRO A 1 87 ? 3.096 31.688 11.109 1 97.12 87 PRO A CA 1
ATOM 694 C C . PRO A 1 87 ? 3.678 30.469 10.406 1 97.12 87 PRO A C 1
ATOM 696 O O . PRO A 1 87 ? 4.68 30.578 9.695 1 97.12 87 PRO A O 1
ATOM 699 N N . PHE A 1 88 ? 3.09 29.266 10.672 1 96.88 88 PHE A N 1
ATOM 700 C CA . PHE A 1 88 ? 3.48 28.078 9.945 1 96.88 88 PHE A CA 1
ATOM 701 C C . PHE A 1 88 ? 2.295 27.125 9.773 1 96.88 88 PHE A C 1
ATOM 703 O O . PHE A 1 88 ? 1.21 27.391 10.297 1 96.88 88 PHE A O 1
ATOM 710 N N . VAL A 1 89 ? 2.496 26.078 8.922 1 98.06 89 VAL A N 1
ATOM 711 C CA . VAL A 1 89 ? 1.475 25.078 8.641 1 98.06 89 VAL A CA 1
ATOM 712 C C . VAL A 1 89 ? 1.945 23.703 9.125 1 98.06 89 VAL A C 1
ATOM 714 O O . VAL A 1 89 ? 3.131 23.391 9.039 1 98.06 89 VAL A O 1
ATOM 717 N N . THR A 1 90 ? 0.972 22.969 9.695 1 98.62 90 THR A N 1
ATOM 718 C CA . THR A 1 90 ? 1.268 21.578 10.07 1 98.62 90 THR A CA 1
ATOM 719 C C . THR A 1 90 ? 0.306 20.625 9.383 1 98.62 90 THR A C 1
ATOM 721 O O . THR A 1 90 ? -0.757 21.031 8.906 1 98.62 90 THR A O 1
ATOM 724 N N . TYR A 1 91 ? 0.744 19.438 9.266 1 98.81 91 TYR A N 1
ATOM 725 C CA . TYR A 1 91 ? -0.051 18.344 8.734 1 98.81 91 TYR A CA 1
ATOM 726 C C . TYR A 1 91 ? -0.296 17.281 9.805 1 98.81 91 TYR A C 1
ATOM 728 O O . TYR A 1 91 ? 0.612 16.938 10.57 1 98.81 91 TYR A O 1
ATOM 736 N N . ARG A 1 92 ? -1.511 16.781 9.867 1 98.69 92 ARG A N 1
ATOM 737 C CA . ARG A 1 92 ? -1.857 15.688 10.766 1 98.69 92 ARG A CA 1
ATOM 738 C C . ARG A 1 92 ? -2.852 14.734 10.102 1 98.69 92 ARG A C 1
ATOM 740 O O . ARG A 1 92 ? -3.521 15.102 9.133 1 98.69 92 ARG A O 1
ATOM 747 N N . LEU A 1 93 ? -2.941 13.547 10.625 1 98.62 93 LEU A N 1
ATOM 748 C CA . LEU A 1 93 ? -3.912 12.586 10.117 1 98.62 93 LEU A CA 1
ATOM 749 C C . LEU A 1 93 ? -5.332 12.992 10.5 1 98.62 93 LEU A C 1
ATOM 751 O O . LEU A 1 93 ? -5.57 13.453 11.617 1 98.62 93 LEU A O 1
ATOM 755 N N . SER A 1 94 ? -6.219 12.914 9.547 1 98.44 94 SER A N 1
ATOM 756 C CA . SER A 1 94 ? -7.637 12.984 9.883 1 98.44 94 SER A CA 1
ATOM 757 C C . SER A 1 94 ? -8.102 11.711 10.586 1 98.44 94 SER A C 1
ATOM 759 O O . SER A 1 94 ? -7.312 10.781 10.797 1 98.44 94 SER A O 1
ATOM 761 N N . THR A 1 95 ? -9.383 11.711 10.922 1 97.69 95 THR A N 1
ATOM 762 C CA . THR A 1 95 ? -9.953 10.492 11.492 1 97.69 95 THR A CA 1
ATOM 763 C C . THR A 1 95 ? -9.852 9.336 10.5 1 97.69 95 THR A C 1
ATOM 765 O O . THR A 1 95 ? -9.469 8.219 10.867 1 97.69 95 THR A O 1
ATOM 768 N N . ALA A 1 96 ? -10.195 9.609 9.227 1 98.06 96 ALA A N 1
ATOM 769 C CA . ALA A 1 96 ? -10.078 8.586 8.188 1 98.06 96 ALA A CA 1
ATOM 770 C C . ALA A 1 96 ? -8.617 8.188 7.98 1 98.06 96 ALA A C 1
ATOM 772 O O . ALA A 1 96 ? -8.32 7.016 7.734 1 98.06 96 ALA A O 1
ATOM 773 N N . GLY A 1 97 ? -7.723 9.148 8.047 1 98.62 97 GLY A N 1
ATOM 774 C CA . GLY A 1 97 ? -6.297 8.867 7.973 1 98.62 97 GLY A CA 1
ATOM 775 C C . GLY A 1 97 ? -5.801 7.984 9.102 1 98.62 97 GLY A C 1
ATOM 776 O O . GLY A 1 97 ? -5.039 7.043 8.867 1 98.62 97 GLY A O 1
ATOM 777 N N . GLU A 1 98 ? -6.273 8.273 10.312 1 98.25 98 GLU A N 1
ATOM 778 C CA . GLU A 1 98 ? -5.945 7.43 11.453 1 98.25 98 GLU A CA 1
ATOM 779 C C . GLU A 1 98 ? -6.488 6.016 11.281 1 98.25 98 GLU A C 1
ATOM 781 O O . GLU A 1 98 ? -5.879 5.047 11.734 1 98.25 98 GLU A O 1
ATOM 786 N N . GLY A 1 99 ? -7.555 5.941 10.586 1 98.19 99 GLY A N 1
ATOM 787 C CA . GLY A 1 99 ? -8.148 4.648 10.297 1 98.19 99 GLY A CA 1
ATOM 788 C C . GLY A 1 99 ? -7.238 3.74 9.492 1 98.19 99 GLY A C 1
ATOM 789 O O . GLY A 1 99 ? -7.457 2.529 9.43 1 98.19 99 GLY A O 1
ATOM 790 N N . LEU A 1 100 ? -6.184 4.266 8.852 1 98.56 100 LEU A N 1
ATOM 791 C CA . LEU A 1 100 ? -5.242 3.496 8.047 1 98.56 100 LEU A CA 1
ATOM 792 C C . LEU A 1 100 ? -4.07 3.016 8.891 1 98.56 100 LEU A C 1
ATOM 794 O O . LEU A 1 100 ? -3.213 2.271 8.406 1 98.56 100 LEU A O 1
ATOM 798 N N . LEU A 1 101 ? -4.02 3.383 10.133 1 98.38 101 LEU A N 1
ATOM 799 C CA . LEU A 1 101 ? -2.875 3.035 10.969 1 98.38 101 LEU A CA 1
ATOM 800 C C . LEU A 1 101 ? -2.727 1.522 11.086 1 98.38 101 LEU A C 1
ATOM 802 O O . LEU A 1 101 ? -1.608 1.003 11.086 1 98.38 101 LEU A O 1
ATOM 806 N N . PRO A 1 102 ? -3.844 0.777 11.117 1 98.69 102 PRO A N 1
ATOM 807 C CA . PRO A 1 102 ? -3.67 -0.678 11.125 1 98.69 102 PRO A CA 1
ATOM 808 C C . PRO A 1 102 ? -2.955 -1.188 9.875 1 98.69 102 PRO A C 1
ATOM 810 O O . PRO A 1 102 ? -2.199 -2.162 9.945 1 98.69 102 PRO A O 1
ATOM 813 N N . VAL A 1 103 ? -3.18 -0.581 8.766 1 98.69 103 VAL A N 1
ATOM 814 C CA . VAL A 1 103 ? -2.49 -0.933 7.527 1 98.69 103 VAL A CA 1
ATOM 815 C C . VAL A 1 103 ? -0.998 -0.638 7.668 1 98.69 103 VAL A C 1
ATOM 817 O O . VAL A 1 103 ? -0.16 -1.5 7.391 1 98.69 103 VAL A O 1
ATOM 820 N N . ILE A 1 104 ? -0.694 0.53 8.141 1 98.25 104 ILE A N 1
ATOM 821 C CA . ILE A 1 104 ? 0.681 0.988 8.305 1 98.25 104 ILE A CA 1
ATOM 822 C C . ILE A 1 104 ? 1.405 0.093 9.305 1 98.25 104 ILE A C 1
ATOM 824 O O . ILE A 1 104 ? 2.541 -0.323 9.07 1 98.25 104 ILE A O 1
ATOM 828 N N . ASP A 1 105 ? 0.734 -0.223 10.367 1 97.88 105 ASP A N 1
ATOM 829 C CA . ASP A 1 105 ? 1.314 -1.069 11.406 1 97.88 105 ASP A CA 1
ATOM 830 C C . ASP A 1 105 ? 1.587 -2.477 10.883 1 97.88 105 ASP A C 1
ATOM 832 O O . ASP A 1 105 ? 2.607 -3.082 11.211 1 97.88 105 ASP A O 1
ATOM 836 N N . ALA A 1 106 ? 0.649 -3.02 10.094 1 98.56 106 ALA A N 1
ATOM 837 C CA . ALA A 1 106 ? 0.843 -4.34 9.5 1 98.56 106 ALA A CA 1
ATOM 838 C C . ALA A 1 106 ? 2.031 -4.344 8.547 1 98.56 106 ALA A C 1
ATOM 840 O O . ALA A 1 106 ? 2.795 -5.312 8.492 1 98.56 106 ALA A O 1
ATOM 841 N N . MET A 1 107 ? 2.191 -3.275 7.816 1 98.25 107 MET A N 1
ATOM 842 C CA . MET A 1 107 ? 3.348 -3.139 6.934 1 98.25 107 MET A CA 1
ATOM 843 C C . MET A 1 107 ? 4.645 -3.164 7.734 1 98.25 107 MET A C 1
ATOM 845 O O . MET A 1 107 ? 5.562 -3.92 7.41 1 98.25 107 MET A O 1
ATOM 849 N N . ALA A 1 108 ? 4.676 -2.35 8.75 1 96.81 108 ALA A N 1
ATOM 850 C CA . ALA A 1 108 ? 5.875 -2.285 9.578 1 96.81 108 ALA A CA 1
ATOM 851 C C . ALA A 1 108 ? 6.191 -3.646 10.195 1 96.81 108 ALA A C 1
ATOM 853 O O . 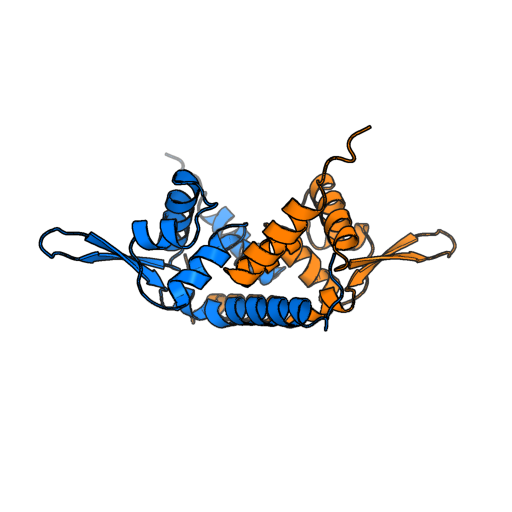ALA A 1 108 ? 7.348 -4.074 10.203 1 96.81 108 ALA A O 1
ATOM 854 N N . SER A 1 109 ? 5.164 -4.289 10.656 1 97.56 109 SER A N 1
ATOM 855 C CA . SER A 1 109 ? 5.344 -5.605 11.266 1 97.56 109 SER A CA 1
ATOM 856 C C . SER A 1 109 ? 5.93 -6.598 10.273 1 97.56 109 SER A C 1
ATOM 858 O O . SER A 1 109 ? 6.816 -7.383 10.617 1 97.56 109 SER A O 1
ATOM 860 N N . TRP A 1 110 ? 5.438 -6.613 9.07 1 98 110 TRP A N 1
ATOM 861 C CA . TRP A 1 110 ? 5.949 -7.504 8.031 1 98 110 TRP A CA 1
ATOM 862 C C . TRP A 1 110 ? 7.418 -7.207 7.738 1 98 110 TRP A C 1
ATOM 864 O O . TRP A 1 110 ? 8.227 -8.125 7.602 1 98 110 TRP A O 1
ATOM 874 N N . ALA A 1 111 ? 7.754 -5.953 7.648 1 96.69 111 ALA A N 1
ATOM 875 C CA . ALA A 1 111 ? 9.133 -5.555 7.387 1 96.69 111 ALA A CA 1
ATOM 876 C C . ALA A 1 111 ? 10.07 -6.078 8.469 1 96.69 111 ALA A C 1
ATOM 878 O O . ALA A 1 111 ? 11.156 -6.586 8.172 1 96.69 111 ALA A O 1
ATOM 879 N N . PHE A 1 112 ? 9.586 -5.965 9.656 1 95.38 112 PHE A N 1
ATOM 880 C CA . PHE A 1 112 ? 10.406 -6.422 10.773 1 95.38 112 PHE A CA 1
ATOM 881 C C . PHE A 1 112 ? 10.578 -7.934 10.734 1 95.38 112 PHE A C 1
ATOM 883 O O . PHE A 1 112 ? 11.648 -8.445 11.086 1 95.38 112 PHE A O 1
ATOM 890 N N . LYS A 1 113 ? 9.547 -8.641 10.305 1 96.12 113 LYS A N 1
ATOM 891 C CA . LYS A 1 113 ?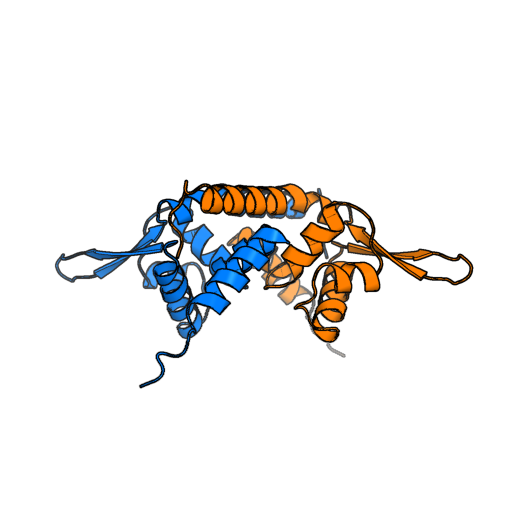 9.648 -10.094 10.203 1 96.12 113 LYS A CA 1
ATOM 892 C C . LYS A 1 113 ? 10.625 -10.5 9.109 1 96.12 113 LYS A C 1
ATOM 894 O O . LYS A 1 113 ? 11.32 -11.516 9.234 1 96.12 113 LYS A O 1
ATOM 899 N N . VAL A 1 114 ? 10.656 -9.758 8.047 1 95 114 VAL A N 1
ATOM 900 C CA . VAL A 1 114 ? 11.633 -10.008 6.992 1 95 114 VAL A CA 1
ATOM 901 C C . VAL A 1 114 ? 13.047 -9.758 7.531 1 95 114 VAL A C 1
ATOM 903 O O . VAL A 1 114 ? 13.945 -10.586 7.344 1 95 114 VAL A O 1
ATOM 906 N N . LYS A 1 115 ? 13.211 -8.664 8.219 1 90.94 115 LYS A N 1
ATOM 907 C CA . LYS A 1 115 ? 14.5 -8.297 8.789 1 90.94 115 LYS A CA 1
ATOM 908 C C . LYS A 1 115 ? 15 -9.375 9.758 1 90.94 115 LYS A C 1
ATOM 910 O O . LYS A 1 115 ? 16.203 -9.672 9.797 1 90.94 115 LYS A O 1
ATOM 915 N N . ASP A 1 116 ? 14.102 -9.938 10.508 1 92.44 116 ASP A N 1
ATOM 916 C CA . ASP A 1 116 ? 14.438 -10.938 11.516 1 92.44 116 ASP A CA 1
ATOM 917 C C . ASP A 1 116 ? 14.672 -12.305 10.875 1 92.44 116 ASP A C 1
ATOM 919 O O . ASP A 1 116 ? 14.992 -13.273 11.57 1 92.44 116 ASP A O 1
ATOM 923 N N . GLY A 1 117 ? 14.469 -12.383 9.586 1 91.75 117 GLY A N 1
ATOM 924 C CA . GLY A 1 117 ? 14.758 -13.617 8.867 1 91.75 117 GLY A CA 1
ATOM 925 C C . GLY A 1 117 ? 13.602 -14.602 8.891 1 91.75 117 GLY A C 1
ATOM 926 O O . GLY A 1 117 ? 13.773 -15.781 8.57 1 91.75 117 GLY A O 1
ATOM 927 N N . VAL A 1 118 ? 12.477 -14.086 9.375 1 91.69 118 VAL A N 1
ATOM 928 C CA . VAL A 1 118 ? 11.305 -14.953 9.375 1 91.69 118 VAL A CA 1
ATOM 929 C C . VAL A 1 118 ? 10.891 -15.266 7.941 1 91.69 118 VAL A C 1
ATOM 931 O O . VAL A 1 118 ? 10.516 -16.406 7.633 1 91.69 118 VAL A O 1
ATOM 934 N N . TYR A 1 119 ? 10.969 -14.242 7.117 1 91.56 119 TYR A N 1
ATOM 935 C CA . TYR A 1 119 ? 10.656 -14.383 5.699 1 91.56 119 TYR A CA 1
ATOM 936 C C . TYR A 1 119 ? 11.906 -14.188 4.848 1 91.56 119 TYR A C 1
ATOM 938 O O . TYR A 1 119 ? 12.758 -13.352 5.168 1 91.56 119 TYR A O 1
ATOM 946 N N . SER A 1 120 ? 11.922 -15.031 3.807 1 86.5 120 SER A N 1
ATOM 947 C CA . SER A 1 120 ? 12.984 -14.844 2.83 1 86.5 120 SER A CA 1
ATOM 948 C C . SER A 1 120 ? 12.523 -13.992 1.655 1 86.5 120 SER A C 1
ATOM 950 O O . SER A 1 120 ? 11.625 -14.391 0.91 1 86.5 120 SER A O 1
ATOM 952 N N . VAL A 1 121 ? 12.984 -12.781 1.658 1 85.88 121 VAL A N 1
ATOM 953 C CA . VAL A 1 121 ? 12.648 -11.844 0.59 1 85.88 121 VAL A CA 1
ATOM 954 C C . VAL A 1 121 ? 13.93 -11.305 -0.041 1 85.88 121 VAL A C 1
ATOM 956 O O . VAL A 1 121 ? 14.938 -11.109 0.647 1 85.88 121 VAL A O 1
ATOM 959 N N . LYS A 1 122 ? 13.93 -11.289 -1.37 1 79.19 122 LYS A N 1
ATOM 960 C CA . LYS A 1 122 ? 15.125 -10.836 -2.074 1 79.19 122 LYS A CA 1
ATOM 961 C C . LYS A 1 122 ? 15.164 -9.312 -2.172 1 79.19 122 LYS A C 1
ATOM 963 O O . LYS A 1 122 ? 14.117 -8.672 -2.26 1 79.19 122 LYS A O 1
ATOM 968 N N . MET B 1 1 ? 41.406 -6.234 -13.391 1 26.73 1 MET B N 1
ATOM 969 C CA . MET B 1 1 ? 40.031 -5.82 -13.695 1 26.73 1 MET B CA 1
ATOM 970 C C . MET B 1 1 ? 39.25 -5.605 -12.414 1 26.73 1 MET B C 1
ATOM 972 O O . MET B 1 1 ? 39.188 -6.488 -11.555 1 26.73 1 MET B O 1
ATOM 976 N N . THR B 1 2 ? 39.094 -4.332 -11.906 1 25.2 2 THR B N 1
ATOM 977 C CA . THR B 1 2 ? 38.625 -3.846 -10.609 1 25.2 2 THR B CA 1
ATOM 978 C C . THR B 1 2 ? 37.156 -4.211 -10.406 1 25.2 2 THR B C 1
ATOM 980 O O . THR B 1 2 ? 36.281 -3.822 -11.195 1 25.2 2 THR B O 1
ATOM 983 N N . ALA B 1 3 ? 36.812 -5.367 -9.766 1 28.84 3 ALA B N 1
ATOM 984 C CA . ALA B 1 3 ? 35.5 -5.863 -9.438 1 28.84 3 ALA B CA 1
ATOM 985 C C . ALA B 1 3 ? 34.656 -4.789 -8.734 1 28.84 3 ALA B C 1
ATOM 987 O O . ALA B 1 3 ? 35.031 -4.34 -7.641 1 28.84 3 ALA B O 1
ATOM 988 N N . ILE B 1 4 ? 34.062 -3.867 -9.461 1 32.94 4 ILE B N 1
ATOM 989 C CA . ILE B 1 4 ? 33.188 -2.766 -9.086 1 32.94 4 ILE B CA 1
ATOM 990 C C . ILE B 1 4 ? 32.188 -3.24 -8.031 1 32.94 4 ILE B C 1
ATOM 992 O O . ILE B 1 4 ? 31.484 -4.23 -8.234 1 32.94 4 ILE B O 1
ATOM 996 N N . LYS B 1 5 ? 32.312 -2.857 -6.699 1 34.88 5 LYS B N 1
ATOM 997 C CA . LYS B 1 5 ? 31.641 -3.035 -5.422 1 34.88 5 LYS B CA 1
ATOM 998 C C . LYS B 1 5 ? 30.141 -2.719 -5.543 1 34.88 5 LYS B C 1
ATOM 1000 O O . LYS B 1 5 ? 29.703 -1.617 -5.207 1 34.88 5 LYS B O 1
ATOM 1005 N N . GLU B 1 6 ? 29.453 -2.877 -6.559 1 36.66 6 GLU B N 1
ATOM 1006 C CA . GLU B 1 6 ? 28.031 -2.646 -6.805 1 36.66 6 GLU B CA 1
ATOM 1007 C C . GLU B 1 6 ? 27.172 -3.311 -5.73 1 36.66 6 GLU B C 1
ATOM 1009 O O . GLU B 1 6 ? 26 -2.992 -5.594 1 36.66 6 GLU B O 1
ATOM 1014 N N . THR B 1 7 ? 27.594 -4.406 -5.141 1 38.44 7 THR B N 1
ATOM 1015 C CA . THR B 1 7 ? 26.719 -5.164 -4.25 1 38.44 7 THR B CA 1
ATOM 1016 C C . THR B 1 7 ? 26.484 -4.402 -2.951 1 38.44 7 THR B C 1
ATOM 1018 O O . THR B 1 7 ? 25.531 -4.695 -2.221 1 38.44 7 THR B O 1
ATOM 1021 N N . SER B 1 8 ? 27.406 -3.658 -2.498 1 40.56 8 SER B N 1
ATOM 1022 C CA . SER B 1 8 ? 27.391 -3.051 -1.171 1 40.56 8 SER B CA 1
ATOM 1023 C C . SER B 1 8 ? 26.375 -1.922 -1.094 1 40.56 8 SER B C 1
ATOM 1025 O O . SER B 1 8 ? 25.719 -1.734 -0.063 1 40.56 8 SER B O 1
ATOM 1027 N N . THR B 1 9 ? 26.328 -1.174 -2.164 1 40.03 9 THR B N 1
ATOM 1028 C CA . THR B 1 9 ? 25.5 0.026 -2.1 1 40.03 9 THR B CA 1
ATOM 1029 C C . THR B 1 9 ?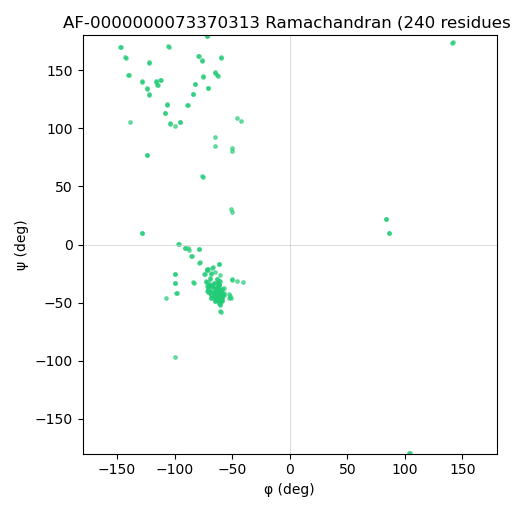 24.016 -0.34 -2.072 1 40.03 9 THR B C 1
ATOM 1031 O O . THR B 1 9 ? 23.219 0.345 -1.436 1 40.03 9 THR B O 1
ATOM 1034 N N . ILE B 1 10 ? 23.641 -1.371 -2.77 1 40.53 10 ILE B N 1
ATOM 1035 C CA . ILE B 1 10 ? 22.25 -1.815 -2.738 1 40.53 10 ILE B CA 1
ATOM 1036 C C . ILE B 1 10 ? 21.922 -2.389 -1.361 1 40.53 10 ILE B C 1
ATOM 1038 O O . ILE B 1 10 ? 20.844 -2.131 -0.815 1 40.53 10 ILE B O 1
ATOM 1042 N N . GLN B 1 11 ? 22.766 -3.223 -0.819 1 40.72 11 GLN B N 1
ATOM 1043 C CA . GLN B 1 11 ? 22.609 -3.76 0.528 1 40.72 11 GLN B CA 1
ATOM 1044 C C . GLN B 1 11 ? 22.625 -2.645 1.569 1 40.72 11 GLN B C 1
ATOM 1046 O O . GLN B 1 11 ? 21.859 -2.689 2.545 1 40.72 11 GLN B O 1
ATOM 1051 N N . GLU B 1 12 ? 23.578 -1.766 1.456 1 43.19 12 GLU B N 1
ATOM 1052 C CA . GLU B 1 12 ? 23.625 -0.646 2.391 1 43.19 12 GLU B CA 1
ATOM 1053 C C . GLU B 1 12 ? 22.375 0.212 2.299 1 43.19 12 GLU B C 1
ATOM 1055 O O . GLU B 1 12 ? 21.875 0.704 3.314 1 43.19 12 GLU B O 1
ATOM 1060 N N . ASN B 1 13 ? 21.938 0.41 1.092 1 44.31 13 ASN B N 1
ATOM 1061 C CA . ASN B 1 13 ? 20.719 1.196 0.939 1 44.31 13 ASN B CA 1
ATOM 1062 C C . ASN B 1 13 ? 19.5 0.459 1.493 1 44.31 13 ASN B C 1
ATOM 1064 O O . ASN B 1 13 ? 18.547 1.087 1.961 1 44.31 13 ASN B O 1
ATOM 1068 N N . LYS B 1 14 ? 19.516 -0.83 1.319 1 47.09 14 LYS B N 1
ATOM 1069 C CA . LYS B 1 14 ? 18.484 -1.623 1.974 1 47.09 14 LYS B CA 1
ATOM 1070 C C . LYS B 1 14 ? 18.531 -1.449 3.488 1 47.09 14 LYS B C 1
ATOM 1072 O O . LYS B 1 14 ? 17.484 -1.329 4.137 1 47.09 14 LYS B O 1
ATOM 1077 N N . GLN B 1 15 ? 19.688 -1.765 4.043 1 47.78 15 GLN B N 1
ATOM 1078 C CA . GLN B 1 15 ? 19.859 -1.579 5.48 1 47.78 15 GLN B CA 1
ATOM 1079 C C . GLN B 1 15 ? 19.469 -0.164 5.898 1 47.78 15 GLN B C 1
ATOM 1081 O O . GLN B 1 15 ? 18.891 0.037 6.973 1 47.78 15 GLN B O 1
ATOM 1086 N N . TYR B 1 16 ? 19.922 0.715 5.109 1 45.59 16 TYR B N 1
ATOM 1087 C CA . TYR B 1 16 ? 19.562 2.094 5.422 1 45.59 16 TYR B CA 1
ATOM 1088 C C . TYR B 1 16 ? 18.047 2.285 5.359 1 45.59 16 TYR B C 1
ATOM 1090 O O . TYR B 1 16 ? 17.469 2.947 6.223 1 45.59 16 TYR B O 1
ATOM 1098 N N . ALA B 1 17 ? 17.438 1.688 4.336 1 49.22 17 ALA B N 1
ATOM 1099 C CA . ALA B 1 17 ? 15.977 1.809 4.25 1 49.22 17 ALA B CA 1
ATOM 1100 C C . ALA B 1 17 ? 15.305 1.205 5.48 1 49.22 17 ALA B C 1
ATOM 1102 O O . ALA B 1 17 ? 14.336 1.763 6 1 49.22 17 ALA B O 1
ATOM 1103 N N . LEU B 1 18 ? 15.719 -0.172 5.816 1 48.97 18 LEU B N 1
ATOM 1104 C CA . LEU B 1 18 ? 15.18 -0.726 7.051 1 48.97 18 LEU B CA 1
ATOM 1105 C C . LEU B 1 18 ? 15.539 0.146 8.25 1 48.97 18 LEU B C 1
ATOM 1107 O O . LEU B 1 18 ? 14.773 0.251 9.203 1 48.97 18 LEU B O 1
ATOM 1111 N N . GLU B 1 19 ? 16.812 0.629 8.273 1 51 19 GLU B N 1
ATOM 1112 C CA . GLU B 1 19 ? 17.203 1.459 9.414 1 51 19 GLU B CA 1
ATOM 1113 C C . GLU B 1 19 ? 16.328 2.711 9.5 1 51 19 GLU B C 1
ATOM 1115 O O . GLU B 1 19 ? 16.109 3.238 10.586 1 51 19 GLU B O 1
ATOM 1120 N N . LYS B 1 20 ? 15.773 3.131 8.281 1 61.19 20 LYS B N 1
ATOM 1121 C CA . LYS B 1 20 ? 14.883 4.25 8.578 1 61.19 20 LYS B CA 1
ATOM 1122 C C . LYS B 1 20 ? 13.43 3.791 8.641 1 61.19 20 LYS B C 1
ATOM 1124 O O . LYS B 1 20 ? 13.016 3.129 9.594 1 61.19 20 LYS B O 1
ATOM 1129 N N . CYS B 1 21 ? 12.586 3.883 7.621 1 84.75 21 CYS B N 1
ATOM 1130 C CA . CYS B 1 21 ? 11.141 3.705 7.688 1 84.75 21 CYS B CA 1
ATOM 1131 C C . CYS B 1 21 ? 10.734 2.312 7.215 1 84.75 21 CYS B C 1
ATOM 1133 O O . CYS B 1 21 ? 10.914 1.975 6.043 1 84.75 21 CYS B O 1
ATOM 1135 N N . PRO B 1 22 ? 10.43 1.374 8.195 1 93.31 22 PRO B N 1
ATOM 1136 C CA . PRO B 1 22 ? 9.969 0.029 7.836 1 93.31 22 PRO B CA 1
ATOM 1137 C C . PRO B 1 22 ? 8.984 0.033 6.672 1 93.31 22 PRO B C 1
ATOM 1139 O O . PRO B 1 22 ? 9 -0.879 5.84 1 93.31 22 PRO B O 1
ATOM 1142 N N . VAL B 1 23 ? 8.266 1.023 6.594 1 96.88 23 VAL B N 1
ATOM 1143 C CA . VAL B 1 23 ? 7.258 1.101 5.539 1 96.88 23 VAL B CA 1
ATOM 1144 C C . VAL B 1 23 ? 7.934 1.348 4.191 1 96.88 23 VAL B C 1
ATOM 1146 O O . VAL B 1 23 ? 7.473 0.862 3.158 1 96.88 23 VAL B O 1
ATOM 1149 N N . THR B 1 24 ? 9.023 2.041 4.203 1 95.5 24 THR B N 1
ATOM 1150 C CA . THR B 1 24 ? 9.773 2.242 2.973 1 95.5 24 THR B CA 1
ATOM 1151 C C . THR B 1 24 ? 10.203 0.905 2.371 1 95.5 24 THR B C 1
ATOM 1153 O O . THR B 1 24 ? 10.078 0.693 1.164 1 95.5 24 THR B O 1
ATOM 1156 N N . PHE B 1 25 ? 10.703 0.046 3.197 1 95.06 25 PHE B N 1
ATOM 1157 C CA . PHE B 1 25 ? 11.094 -1.281 2.732 1 95.06 25 PHE B CA 1
ATOM 1158 C C . PHE B 1 25 ? 9.906 -1.998 2.094 1 95.06 25 PHE B C 1
ATOM 1160 O O . PHE B 1 25 ? 10.047 -2.619 1.039 1 95.06 25 PHE B O 1
ATOM 1167 N N . VAL B 1 26 ? 8.719 -1.931 2.693 1 97.56 26 VAL B N 1
ATOM 1168 C CA . VAL B 1 26 ? 7.52 -2.584 2.176 1 97.56 26 VAL B CA 1
ATOM 1169 C C . VAL B 1 26 ? 7.172 -2.012 0.805 1 97.56 26 VAL B C 1
AT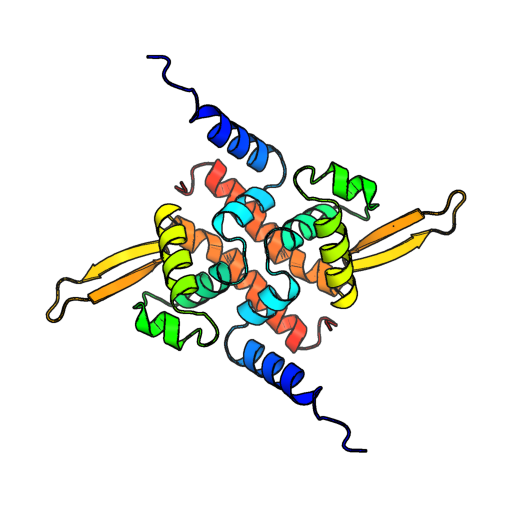OM 1171 O O . VAL B 1 26 ? 6.859 -2.76 -0.125 1 97.56 26 VAL B O 1
ATOM 1174 N N . MET B 1 27 ? 7.312 -0.692 0.682 1 97.06 27 MET B N 1
ATOM 1175 C CA . MET B 1 27 ? 6.938 -0.043 -0.571 1 97.06 27 MET B CA 1
ATOM 1176 C C . MET B 1 27 ? 7.938 -0.371 -1.675 1 97.06 27 MET B C 1
ATOM 1178 O O . MET B 1 27 ? 7.582 -0.391 -2.854 1 97.06 27 MET B O 1
ATOM 1182 N N . GLU B 1 28 ? 9.141 -0.749 -1.289 1 95.5 28 GLU B N 1
ATOM 1183 C CA . GLU B 1 28 ? 10.094 -1.23 -2.281 1 95.5 28 GLU B CA 1
ATOM 1184 C C . GLU B 1 28 ? 9.664 -2.572 -2.863 1 95.5 28 GLU B C 1
ATOM 1186 O O . GLU B 1 28 ? 10.008 -2.906 -3.998 1 95.5 28 GLU B O 1
ATOM 1191 N N . LYS B 1 29 ? 8.922 -3.266 -2.139 1 97.19 29 LYS B N 1
ATOM 1192 C CA . LYS B 1 29 ? 8.547 -4.621 -2.539 1 97.19 29 LYS B CA 1
ATOM 1193 C C . LYS B 1 29 ? 7.164 -4.645 -3.178 1 97.19 29 LYS B C 1
ATOM 1195 O O . LYS B 1 29 ? 6.953 -5.32 -4.188 1 97.19 29 LYS B O 1
ATOM 1200 N N . ILE B 1 30 ? 6.215 -3.863 -2.574 1 97.81 30 ILE B N 1
ATOM 1201 C CA . ILE B 1 30 ? 4.855 -4.012 -3.076 1 97.81 30 ILE B CA 1
ATOM 1202 C C . ILE B 1 30 ? 4.277 -2.641 -3.418 1 97.81 30 ILE B C 1
ATOM 1204 O O . ILE B 1 30 ? 3.07 -2.506 -3.639 1 97.81 30 ILE B O 1
ATOM 1208 N N . GLY B 1 31 ? 5.113 -1.667 -3.396 1 95.81 31 GLY B N 1
ATOM 1209 C CA . GLY B 1 31 ? 4.645 -0.332 -3.732 1 95.81 31 GLY B CA 1
ATOM 1210 C C . GLY B 1 31 ? 4.074 -0.234 -5.133 1 95.81 31 GLY B C 1
ATOM 1211 O O . GLY B 1 31 ? 4.418 -1.033 -6.008 1 95.81 31 GLY B O 1
ATOM 1212 N N . GLY B 1 32 ? 3.287 0.815 -5.344 1 94.69 32 GLY B N 1
ATOM 1213 C CA . GLY B 1 32 ? 2.564 0.985 -6.594 1 94.69 32 GLY B CA 1
ATOM 1214 C C . GLY B 1 32 ? 1.086 0.664 -6.477 1 94.69 32 GLY B C 1
ATOM 1215 O O . GLY B 1 32 ? 0.625 0.214 -5.426 1 94.69 32 GLY B O 1
ATOM 1216 N N . TYR B 1 33 ? 0.448 0.817 -7.648 1 96.19 33 TYR B N 1
ATOM 1217 C CA . TYR B 1 33 ? -1.003 0.674 -7.66 1 96.19 33 TYR B CA 1
ATOM 1218 C C . TYR B 1 33 ? -1.405 -0.792 -7.77 1 96.19 33 TYR B C 1
ATOM 1220 O O . TYR B 1 33 ? -2.316 -1.245 -7.074 1 96.19 33 TYR B O 1
ATOM 1228 N N . TRP B 1 34 ? -0.678 -1.602 -8.422 1 97.81 34 TRP B N 1
ATOM 1229 C CA . TRP B 1 34 ? -1.211 -2.867 -8.922 1 97.81 34 TRP B CA 1
ATOM 1230 C C . TRP B 1 34 ? -0.814 -4.02 -8 1 97.81 34 TRP B C 1
ATOM 1232 O O . TRP B 1 34 ? -1.578 -4.973 -7.824 1 97.81 34 TRP B O 1
ATOM 1242 N N . LYS B 1 35 ? 0.337 -3.953 -7.406 1 98.38 35 LYS B N 1
ATOM 1243 C CA . LYS B 1 35 ? 0.875 -5.109 -6.695 1 98.38 35 LYS B CA 1
ATOM 1244 C C . LYS B 1 35 ? -0.014 -5.492 -5.52 1 98.38 35 LYS B C 1
ATOM 1246 O O . LYS B 1 35 ? -0.337 -6.668 -5.336 1 98.38 35 LYS B O 1
ATOM 1251 N N . PRO B 1 36 ? -0.486 -4.531 -4.703 1 98.31 36 PRO B N 1
ATOM 1252 C CA . PRO B 1 36 ? -1.392 -4.941 -3.627 1 98.31 36 PRO B CA 1
ATOM 1253 C C . PRO B 1 36 ? -2.682 -5.57 -4.148 1 98.31 36 PRO B C 1
ATOM 1255 O O . PRO B 1 36 ? -3.213 -6.496 -3.531 1 98.31 36 PRO B O 1
ATOM 1258 N N . ILE B 1 37 ? -3.178 -5.156 -5.25 1 97.69 37 ILE B N 1
ATOM 1259 C CA . ILE B 1 37 ? -4.395 -5.695 -5.848 1 97.69 37 ILE B CA 1
ATOM 1260 C C . ILE B 1 37 ? -4.145 -7.129 -6.32 1 97.69 37 ILE B C 1
ATOM 1262 O O . ILE B 1 37 ? -4.961 -8.016 -6.082 1 97.69 37 ILE B O 1
ATOM 1266 N N . ILE B 1 38 ? -3.018 -7.328 -6.93 1 98.25 38 ILE B N 1
ATOM 1267 C CA . ILE B 1 38 ? -2.643 -8.664 -7.371 1 98.25 38 ILE B CA 1
ATOM 1268 C C . ILE B 1 38 ? -2.547 -9.602 -6.168 1 98.25 38 ILE B C 1
ATOM 1270 O O . ILE B 1 38 ? -3.088 -10.711 -6.188 1 98.25 38 ILE B O 1
ATOM 1274 N N . LEU B 1 39 ? -1.913 -9.133 -5.121 1 98.44 39 LEU B N 1
ATOM 1275 C CA . LEU B 1 39 ? -1.745 -9.938 -3.914 1 98.44 39 LEU B CA 1
ATOM 1276 C C . LEU B 1 39 ? -3.098 -10.281 -3.295 1 98.44 39 LEU B C 1
ATOM 1278 O O . LEU B 1 39 ? -3.291 -11.383 -2.791 1 98.44 39 LEU B O 1
ATOM 1282 N N . TYR B 1 40 ? -4.02 -9.375 -3.324 1 98.06 40 TYR B N 1
ATOM 1283 C CA . TYR B 1 40 ? -5.367 -9.617 -2.822 1 98.06 40 TYR B CA 1
ATOM 1284 C C . TYR B 1 40 ? -6.023 -10.781 -3.562 1 98.06 40 TYR B C 1
ATOM 1286 O O . TYR B 1 40 ? -6.578 -11.688 -2.939 1 98.06 40 TYR B O 1
ATOM 1294 N N . HIS B 1 41 ? -5.918 -10.727 -4.844 1 97.69 41 HIS B N 1
ATOM 1295 C CA . HIS B 1 41 ? -6.578 -11.75 -5.645 1 97.69 41 HIS B CA 1
ATOM 1296 C C . HIS B 1 41 ? -5.895 -13.102 -5.473 1 97.69 41 HIS B C 1
ATOM 1298 O O . HIS B 1 41 ? -6.555 -14.148 -5.512 1 97.69 41 HIS B O 1
ATOM 1304 N N . LEU B 1 42 ? -4.609 -13.125 -5.215 1 98.19 42 LEU B N 1
ATOM 1305 C CA . LEU B 1 42 ? -3.885 -14.375 -5.004 1 98.19 42 LEU B CA 1
ATOM 1306 C C . LEU B 1 42 ? -4.133 -14.922 -3.602 1 98.19 42 LEU B C 1
ATOM 1308 O O . LEU B 1 42 ? -3.832 -16.078 -3.318 1 98.19 42 LEU B O 1
ATOM 1312 N N . SER B 1 43 ? -4.66 -14.07 -2.736 1 97.12 43 SER B N 1
ATOM 1313 C CA . SER B 1 43 ? -4.887 -14.469 -1.354 1 97.12 43 SER B CA 1
ATOM 1314 C C . SER B 1 43 ? -5.969 -15.539 -1.262 1 97.12 43 SER B C 1
ATOM 1316 O O . SER B 1 43 ? -6.059 -16.266 -0.263 1 97.12 43 SER B O 1
ATOM 1318 N N . THR B 1 44 ? -6.781 -15.664 -2.254 1 95.38 44 THR B N 1
ATOM 1319 C CA . THR B 1 44 ? -7.883 -16.625 -2.207 1 95.38 44 THR B CA 1
ATOM 1320 C C . THR B 1 44 ? -7.5 -17.922 -2.896 1 95.38 44 THR B C 1
ATOM 1322 O O . THR B 1 44 ? -8.328 -18.828 -3.029 1 95.38 44 THR B O 1
ATOM 1325 N N . GLY B 1 45 ? -6.305 -18.016 -3.41 1 96.56 45 GLY B N 1
ATOM 1326 C CA . GLY B 1 45 ? -5.84 -19.25 -4.035 1 96.56 45 GLY B CA 1
ATOM 1327 C C . GLY B 1 45 ? -5 -19 -5.277 1 96.56 45 GLY B C 1
ATOM 1328 O O . GLY B 1 45 ? -4.883 -17.859 -5.742 1 96.56 45 GLY B O 1
ATOM 1329 N N . ASP B 1 46 ? -4.461 -20.125 -5.785 1 97.62 46 ASP B N 1
ATOM 1330 C CA . ASP B 1 46 ? -3.646 -20.047 -6.996 1 97.62 46 ASP B CA 1
ATOM 1331 C C . ASP B 1 46 ? -4.469 -19.562 -8.18 1 97.62 46 ASP B C 1
ATOM 1333 O O . ASP B 1 46 ? -5.648 -19.891 -8.312 1 97.62 46 ASP B O 1
ATOM 1337 N N . LYS B 1 47 ? -3.846 -18.812 -9.055 1 98.5 47 LYS B N 1
ATOM 1338 C CA . LYS B 1 47 ? -4.531 -18.312 -10.242 1 98.5 47 LYS B CA 1
ATOM 1339 C C . LYS B 1 47 ? -3.623 -18.359 -11.469 1 98.5 47 LYS B C 1
ATOM 1341 O O . LYS B 1 47 ? -2.41 -18.172 -11.352 1 98.5 47 LYS B O 1
ATOM 1346 N N . ARG B 1 48 ? -4.305 -18.625 -12.562 1 98.25 48 ARG B N 1
ATOM 1347 C CA . ARG B 1 48 ? -3.631 -18.453 -13.844 1 98.25 48 ARG B CA 1
ATOM 1348 C C . ARG B 1 48 ? -3.605 -16.984 -14.25 1 98.25 48 ARG B C 1
ATOM 1350 O O . ARG B 1 48 ? -4.375 -16.172 -13.727 1 98.25 48 ARG B O 1
ATOM 1357 N N . TYR B 1 49 ? -2.67 -16.734 -15.203 1 98.19 49 TYR B N 1
ATOM 1358 C CA . TYR B 1 49 ? -2.576 -15.383 -15.734 1 98.19 49 TYR B CA 1
ATOM 1359 C C . TYR B 1 49 ? -3.941 -14.875 -16.188 1 98.19 49 TYR B C 1
ATOM 1361 O O . TYR B 1 49 ? -4.348 -13.766 -15.844 1 98.19 49 TYR B O 1
ATOM 1369 N N . SER B 1 50 ? -4.633 -15.688 -16.891 1 97.75 50 SER B N 1
ATOM 1370 C CA . SER B 1 50 ? -5.914 -15.305 -17.484 1 97.75 50 SER B CA 1
ATOM 1371 C C . SER B 1 50 ? -6.953 -15.031 -16.406 1 97.75 50 SER B C 1
ATOM 1373 O O . SER B 1 50 ? -7.805 -14.148 -16.562 1 97.75 50 SER B O 1
ATOM 1375 N N . GLU B 1 51 ? -6.891 -15.719 -15.328 1 97.88 51 GLU B N 1
ATOM 1376 C CA . GLU B 1 51 ? -7.797 -15.508 -14.203 1 97.88 51 GLU B CA 1
ATOM 1377 C C . GLU B 1 51 ? -7.508 -14.18 -13.5 1 97.88 51 GLU B C 1
ATOM 1379 O O . GLU B 1 51 ? -8.43 -13.461 -13.117 1 97.88 51 GLU B O 1
ATOM 1384 N N . LEU B 1 52 ? -6.242 -13.875 -13.344 1 97.94 52 LEU B N 1
ATOM 1385 C CA . LEU B 1 52 ? -5.859 -12.594 -12.758 1 97.94 52 LEU B CA 1
ATOM 1386 C C . LEU B 1 52 ? -6.293 -11.438 -13.648 1 97.94 52 LEU B C 1
ATOM 1388 O O . LEU B 1 52 ? -6.855 -10.453 -13.164 1 97.94 52 LEU B O 1
ATOM 1392 N N . LYS B 1 53 ? -6.098 -11.617 -14.953 1 97.62 53 LYS B N 1
ATOM 1393 C CA . LYS B 1 53 ? -6.48 -10.578 -15.906 1 97.62 53 LYS B CA 1
ATOM 1394 C C . LYS B 1 53 ? -7.984 -10.336 -15.883 1 97.62 53 LYS B C 1
ATOM 1396 O O . LYS B 1 53 ? -8.438 -9.195 -15.961 1 97.62 53 LYS B O 1
ATOM 1401 N N . ARG B 1 54 ? -8.719 -11.359 -15.711 1 96.38 54 ARG B N 1
ATOM 1402 C CA . ARG B 1 54 ? -10.172 -11.258 -15.656 1 96.38 54 ARG B CA 1
ATOM 1403 C C . ARG B 1 54 ? -10.625 -10.586 -14.359 1 96.38 54 ARG B C 1
ATOM 1405 O O . ARG B 1 54 ? -11.578 -9.812 -14.359 1 96.38 54 ARG B O 1
ATOM 1412 N N . ALA B 1 55 ? -9.969 -10.883 -13.32 1 95.38 55 ALA B N 1
ATOM 1413 C CA . ALA B 1 55 ? -10.336 -10.375 -12 1 95.38 55 ALA B CA 1
ATOM 1414 C C . ALA B 1 55 ? -9.969 -8.898 -11.859 1 95.38 55 ALA B C 1
ATOM 1416 O O . ALA B 1 55 ? -10.539 -8.188 -11.031 1 95.38 55 ALA B O 1
ATOM 1417 N N . ILE B 1 56 ? -8.945 -8.461 -12.664 1 96 56 ILE B N 1
ATOM 1418 C CA . ILE B 1 56 ? -8.484 -7.078 -12.633 1 96 56 ILE B CA 1
ATOM 1419 C C . ILE B 1 56 ? -8.57 -6.48 -14.039 1 96 56 ILE B C 1
ATOM 1421 O O . ILE B 1 56 ? -7.547 -6.188 -14.656 1 96 56 ILE B O 1
ATOM 1425 N N . PRO B 1 57 ? -9.711 -6.129 -14.469 1 93.94 57 PRO B N 1
ATOM 1426 C CA . PRO B 1 57 ? -9.906 -5.805 -15.883 1 93.94 57 PRO B CA 1
ATOM 1427 C C . PRO B 1 57 ? -9.25 -4.484 -16.281 1 93.94 57 PRO B C 1
ATOM 1429 O O . PRO B 1 57 ? -8.938 -4.277 -17.453 1 93.94 57 PRO B O 1
ATOM 1432 N N . THR B 1 58 ? -8.984 -3.631 -15.359 1 94.44 58 THR B N 1
ATOM 1433 C CA . THR B 1 58 ? -8.461 -2.305 -15.68 1 94.44 58 THR B CA 1
ATOM 1434 C C . THR B 1 58 ? -6.941 -2.34 -15.828 1 94.44 58 THR B C 1
ATOM 1436 O O . THR B 1 58 ? -6.34 -1.385 -16.328 1 94.44 58 THR B O 1
ATOM 1439 N N . VAL B 1 59 ? -6.32 -3.443 -15.469 1 97 59 VAL B N 1
ATOM 1440 C CA . VAL B 1 59 ? -4.867 -3.533 -15.57 1 97 59 VAL B CA 1
ATOM 1441 C C . VAL B 1 59 ? -4.473 -3.893 -17 1 97 59 VAL B C 1
ATOM 1443 O O . VAL B 1 59 ? -5.121 -4.723 -17.641 1 97 59 VAL B O 1
ATOM 1446 N N . THR B 1 60 ? -3.475 -3.277 -17.5 1 97.81 60 THR B N 1
ATOM 1447 C CA . THR B 1 60 ? -2.973 -3.654 -18.812 1 97.81 60 THR B CA 1
ATOM 1448 C C . THR B 1 60 ? -2.166 -4.949 -18.734 1 97.81 60 THR B C 1
ATOM 1450 O O . THR B 1 60 ? -1.64 -5.293 -17.672 1 97.81 60 THR B O 1
ATOM 1453 N N . GLU B 1 61 ? -2.037 -5.629 -19.875 1 97.88 61 GLU B N 1
ATOM 1454 C CA . GLU B 1 61 ? -1.251 -6.859 -19.969 1 97.88 61 GLU B CA 1
ATOM 1455 C C . GLU B 1 61 ? 0.2 -6.613 -19.562 1 97.88 61 GLU B C 1
ATOM 1457 O O . GLU B 1 61 ? 0.782 -7.398 -18.812 1 97.88 61 GLU B O 1
ATOM 1462 N N . LYS B 1 62 ? 0.706 -5.574 -20.016 1 98.19 62 LYS B N 1
ATOM 1463 C CA . LYS B 1 62 ? 2.102 -5.242 -19.734 1 98.19 62 LYS B CA 1
ATOM 1464 C C . LYS B 1 62 ? 2.346 -5.086 -18.25 1 98.19 62 LYS B C 1
ATOM 1466 O O . LYS B 1 62 ? 3.287 -5.664 -17.703 1 98.19 62 LYS B O 1
ATOM 1471 N N . MET B 1 63 ? 1.457 -4.336 -17.594 1 98.38 63 MET B N 1
ATOM 1472 C CA . MET B 1 63 ? 1.626 -4.07 -16.172 1 98.38 63 MET B CA 1
ATOM 1473 C C . MET B 1 63 ? 1.411 -5.336 -15.352 1 98.38 63 MET B C 1
ATOM 1475 O O . MET B 1 63 ? 2.113 -5.57 -14.367 1 98.38 63 MET B O 1
ATOM 1479 N N . LEU B 1 64 ? 0.46 -6.113 -15.719 1 98.44 64 LEU B N 1
ATOM 1480 C CA . LEU B 1 64 ? 0.219 -7.352 -14.984 1 98.44 64 LEU B CA 1
ATOM 1481 C C . LEU B 1 64 ? 1.42 -8.289 -15.086 1 98.44 64 LEU B C 1
ATOM 1483 O O . LEU B 1 64 ? 1.886 -8.82 -14.078 1 98.44 64 LEU B O 1
ATOM 1487 N N . ILE B 1 65 ? 1.951 -8.453 -16.266 1 98.44 65 ILE B N 1
ATOM 1488 C CA . ILE B 1 65 ? 3.104 -9.32 -16.484 1 98.44 65 ILE B CA 1
ATOM 1489 C C . ILE B 1 65 ? 4.309 -8.789 -15.711 1 98.44 65 ILE B C 1
ATOM 1491 O O . ILE B 1 65 ? 4.992 -9.539 -15.016 1 98.44 65 ILE B O 1
ATOM 1495 N N . GLN B 1 66 ? 4.523 -7.551 -15.844 1 98.62 66 GLN B N 1
ATOM 1496 C CA . GLN B 1 66 ? 5.66 -6.914 -15.188 1 98.62 66 GLN B CA 1
ATOM 1497 C C . GLN B 1 66 ? 5.586 -7.082 -13.672 1 98.62 66 GLN B C 1
ATOM 1499 O O . GLN B 1 66 ? 6.586 -7.406 -13.023 1 98.62 66 GLN B O 1
ATOM 1504 N N . HIS B 1 67 ? 4.434 -6.844 -13.102 1 98.62 67 HIS B N 1
ATOM 1505 C CA . HIS B 1 67 ? 4.301 -6.906 -11.648 1 98.62 67 HIS B CA 1
ATOM 1506 C C . HIS B 1 67 ? 4.375 -8.344 -11.148 1 98.62 67 HIS B C 1
ATOM 1508 O O . HIS B 1 67 ? 4.922 -8.609 -10.078 1 98.62 67 HIS B O 1
ATOM 1514 N N . LEU B 1 68 ? 3.842 -9.281 -11.898 1 98.69 68 LEU B N 1
ATOM 1515 C CA . LEU B 1 68 ? 3.979 -10.688 -11.531 1 98.69 68 LEU B CA 1
ATOM 1516 C C . LEU B 1 68 ? 5.445 -11.109 -11.539 1 98.69 68 LEU B C 1
ATOM 1518 O O . LEU B 1 68 ? 5.895 -11.805 -10.625 1 98.69 68 LEU B O 1
ATOM 1522 N N . LYS B 1 69 ? 6.184 -10.656 -12.531 1 98.62 69 LYS B N 1
ATOM 1523 C CA . LYS B 1 69 ? 7.609 -10.953 -12.609 1 98.62 69 LYS B CA 1
ATOM 1524 C C . LYS B 1 69 ? 8.367 -10.367 -11.422 1 98.62 69 LYS B C 1
ATOM 1526 O O . LYS B 1 69 ? 9.211 -11.039 -10.828 1 98.62 69 LYS B O 1
ATOM 1531 N N . GLN B 1 70 ? 8.078 -9.172 -11.109 1 98.5 70 GLN B N 1
ATOM 1532 C CA . GLN B 1 70 ? 8.75 -8.516 -10 1 98.5 70 GLN B CA 1
ATOM 1533 C C . GLN B 1 70 ? 8.406 -9.195 -8.672 1 98.5 70 GLN B C 1
ATOM 1535 O O . GLN B 1 70 ? 9.289 -9.398 -7.832 1 98.5 70 GLN B O 1
ATOM 1540 N N . LEU B 1 71 ? 7.141 -9.492 -8.492 1 98.69 71 LEU B N 1
ATOM 1541 C CA . LEU B 1 71 ? 6.719 -10.164 -7.27 1 98.69 71 LEU B CA 1
ATOM 1542 C C . LEU B 1 71 ? 7.391 -11.523 -7.145 1 98.69 71 LEU B C 1
ATOM 1544 O O . LEU B 1 71 ? 7.742 -11.953 -6.039 1 98.69 71 LEU B O 1
ATOM 1548 N N . GLU B 1 72 ? 7.523 -12.219 -8.266 1 98.56 72 GLU B N 1
ATOM 1549 C CA . GLU B 1 72 ? 8.242 -13.484 -8.273 1 98.56 72 GLU B CA 1
ATOM 1550 C C . GLU B 1 72 ? 9.719 -13.289 -7.945 1 98.56 72 GLU B C 1
ATOM 1552 O O . GLU B 1 72 ? 10.281 -14 -7.113 1 98.56 72 GLU B O 1
ATOM 1557 N N . ALA B 1 73 ? 10.359 -12.312 -8.578 1 98 73 ALA B N 1
ATOM 1558 C CA . ALA B 1 73 ? 11.781 -12.031 -8.383 1 98 73 ALA B CA 1
ATOM 1559 C C . ALA B 1 73 ? 12.07 -11.648 -6.93 1 98 73 ALA B C 1
ATOM 1561 O O . ALA B 1 73 ? 13.133 -11.977 -6.395 1 98 73 ALA B O 1
ATOM 1562 N N . ASP B 1 74 ? 11.086 -11.023 -6.297 1 97.69 74 ASP B N 1
ATOM 1563 C CA . ASP B 1 74 ? 11.266 -10.562 -4.922 1 97.69 74 ASP B CA 1
ATOM 1564 C C . ASP B 1 74 ? 10.898 -11.656 -3.922 1 97.69 74 ASP B C 1
ATOM 1566 O O . ASP B 1 74 ? 10.977 -11.445 -2.711 1 97.69 74 ASP B O 1
ATOM 1570 N N . GLY B 1 75 ? 10.422 -12.734 -4.438 1 97.75 75 GLY B N 1
ATOM 1571 C CA . GLY B 1 75 ? 10.148 -13.883 -3.586 1 97.75 75 GLY B CA 1
ATOM 1572 C C . GLY B 1 75 ? 8.789 -13.805 -2.908 1 97.75 75 GLY B C 1
ATOM 1573 O O . GLY B 1 75 ? 8.57 -14.445 -1.878 1 97.75 75 GLY B O 1
ATOM 1574 N N . LEU B 1 76 ? 7.902 -13.062 -3.438 1 98.62 76 LEU B N 1
ATOM 1575 C CA . LEU B 1 76 ? 6.59 -12.883 -2.82 1 98.62 76 LEU B CA 1
ATOM 1576 C C . LEU B 1 76 ? 5.547 -13.766 -3.496 1 98.62 76 LEU B C 1
ATOM 1578 O O . LEU B 1 76 ? 4.52 -14.086 -2.895 1 98.62 76 LEU B O 1
ATOM 1582 N N . VAL B 1 77 ? 5.785 -14.117 -4.77 1 98.75 77 VAL B N 1
ATOM 1583 C CA . VAL B 1 77 ? 4.895 -14.953 -5.566 1 98.75 77 VAL B CA 1
ATOM 1584 C C . VAL B 1 77 ? 5.688 -16.109 -6.184 1 98.75 77 VAL B C 1
ATOM 1586 O O . VAL B 1 77 ? 6.84 -15.93 -6.594 1 98.75 77 VAL B O 1
ATOM 1589 N N . ILE B 1 78 ? 5.105 -17.219 -6.203 1 98.62 78 ILE B N 1
ATOM 1590 C CA . ILE B 1 78 ? 5.695 -18.391 -6.832 1 98.62 78 ILE B CA 1
ATOM 1591 C C . ILE B 1 78 ? 4.969 -18.703 -8.141 1 98.62 78 ILE B C 1
ATOM 1593 O O . ILE B 1 78 ? 3.74 -18.797 -8.164 1 98.62 78 ILE B O 1
ATOM 1597 N N . ARG B 1 79 ? 5.699 -18.688 -9.18 1 98.38 79 ARG B N 1
ATOM 1598 C CA . ARG B 1 79 ? 5.211 -19.125 -10.484 1 98.38 79 ARG B CA 1
ATOM 1599 C C . ARG B 1 79 ? 5.441 -20.625 -10.672 1 98.38 79 ARG B C 1
ATOM 1601 O O . ARG B 1 79 ? 6.582 -21.094 -10.641 1 98.38 79 ARG B O 1
ATOM 1608 N N . GLU B 1 80 ? 4.402 -21.375 -10.875 1 98.19 80 GLU B N 1
ATOM 1609 C CA . GLU B 1 80 ? 4.527 -22.828 -10.938 1 98.19 80 GLU B CA 1
ATOM 1610 C C . GLU B 1 80 ? 4.008 -23.375 -12.266 1 98.19 80 GLU B C 1
ATOM 1612 O O . GLU B 1 80 ? 2.857 -23.141 -12.633 1 98.19 80 GLU B O 1
ATOM 1617 N N . ALA B 1 81 ? 4.82 -24.172 -12.898 1 97.62 81 ALA B N 1
ATOM 1618 C CA . ALA B 1 81 ? 4.402 -24.859 -14.109 1 97.62 81 ALA B CA 1
ATOM 1619 C C . ALA B 1 81 ? 3.637 -26.141 -13.781 1 97.62 81 ALA B C 1
ATOM 1621 O O . ALA B 1 81 ? 4.062 -26.922 -12.922 1 97.62 81 ALA B O 1
ATOM 1622 N N . LYS B 1 82 ? 2.482 -26.328 -14.375 1 96.56 82 LYS B N 1
ATOM 1623 C CA . LYS B 1 82 ? 1.688 -27.547 -14.258 1 96.56 82 LYS B CA 1
ATOM 1624 C C . LYS B 1 82 ? 1.797 -28.406 -15.516 1 96.56 82 LYS B C 1
ATOM 1626 O O . LYS B 1 82 ? 1.191 -28.078 -16.547 1 96.56 82 LYS B O 1
ATOM 1631 N N . PRO B 1 83 ? 2.57 -29.438 -15.359 1 94.44 83 PRO B N 1
ATOM 1632 C CA . PRO B 1 83 ? 2.826 -30.281 -16.531 1 94.44 83 PRO B CA 1
ATOM 1633 C C . PRO B 1 83 ? 1.646 -31.172 -16.875 1 94.44 83 PRO B C 1
ATOM 1635 O O . PRO B 1 83 ? 1.769 -32.406 -16.828 1 94.44 83 PRO B O 1
ATOM 1638 N N . VAL B 1 84 ? 0.553 -30.719 -17.125 1 94.69 84 VAL B N 1
ATOM 1639 C CA . VAL B 1 84 ? -0.633 -31.438 -17.578 1 94.69 84 VAL B CA 1
ATOM 1640 C C . VAL B 1 84 ? -0.863 -31.156 -19.062 1 94.69 84 VAL B C 1
ATOM 1642 O O . VAL B 1 84 ? -0.06 -30.484 -19.703 1 94.69 84 VAL B O 1
ATOM 1645 N N . VAL B 1 85 ? -1.8 -31.875 -19.703 1 94.31 85 VAL B N 1
ATOM 1646 C CA . VAL B 1 85 ? -2.117 -31.656 -21.109 1 94.31 85 VAL B CA 1
ATOM 1647 C C . VAL B 1 85 ? -3.479 -30.984 -21.234 1 94.31 85 VAL B C 1
ATOM 1649 O O . VAL B 1 85 ? -4.5 -31.547 -20.828 1 94.31 85 VAL B O 1
ATOM 1652 N N . PRO B 1 86 ? -3.393 -29.703 -21.734 1 95.56 86 PRO B N 1
ATOM 1653 C CA . PRO B 1 86 ? -2.303 -28.797 -22.094 1 95.56 86 PRO B CA 1
ATOM 1654 C C . PRO B 1 86 ? -1.62 -28.188 -20.875 1 95.56 86 PRO B C 1
ATOM 1656 O O . PRO B 1 86 ? -2.27 -27.953 -19.844 1 95.56 86 PRO B O 1
ATOM 1659 N N . PRO B 1 87 ? -0.352 -28.016 -21.016 1 97.12 87 PRO B N 1
ATOM 1660 C CA . PRO B 1 87 ? 0.354 -27.422 -19.859 1 97.12 87 PRO B CA 1
ATOM 1661 C C . PRO B 1 87 ? -0.081 -26 -19.578 1 97.12 87 PRO B C 1
ATOM 1663 O O . PRO B 1 87 ? -0.511 -25.281 -20.484 1 97.12 87 PRO B O 1
ATOM 1666 N N . PHE B 1 88 ? -0.063 -25.594 -18.281 1 96.88 88 PHE B N 1
ATOM 1667 C CA . PHE B 1 88 ? -0.323 -24.203 -17.922 1 96.88 88 PHE B CA 1
ATOM 1668 C C . PHE B 1 88 ? 0.494 -23.797 -16.688 1 96.88 88 PHE B C 1
ATOM 1670 O O . PHE B 1 88 ? 1.178 -24.625 -16.094 1 96.88 88 PHE B O 1
ATOM 1677 N N . VAL B 1 89 ? 0.492 -22.469 -16.406 1 98.06 89 VAL B N 1
ATOM 1678 C CA . VAL B 1 89 ? 1.219 -21.891 -15.281 1 98.06 89 VAL B CA 1
ATOM 1679 C C . VAL B 1 89 ? 0.234 -21.281 -14.297 1 98.06 89 VAL B C 1
ATOM 1681 O O . VAL B 1 89 ? -0.778 -20.703 -14.695 1 98.06 89 VAL B O 1
ATOM 1684 N N . THR B 1 90 ? 0.545 -21.484 -12.984 1 98.62 90 THR B N 1
ATOM 1685 C CA . THR B 1 90 ? -0.242 -20.812 -11.953 1 98.62 90 THR B CA 1
ATOM 1686 C C . THR B 1 90 ? 0.651 -19.953 -11.062 1 98.62 90 THR B C 1
ATOM 1688 O O . THR B 1 90 ? 1.87 -20.141 -11.039 1 98.62 90 THR B O 1
ATOM 1691 N N . TYR B 1 91 ? 0.057 -19.016 -10.484 1 98.81 91 TYR B N 1
ATOM 1692 C CA . TYR B 1 91 ? 0.695 -18.141 -9.5 1 98.81 91 TYR B CA 1
ATOM 1693 C C . TYR B 1 91 ? 0.08 -18.328 -8.125 1 98.81 91 TYR B C 1
ATOM 1695 O O . TYR B 1 91 ? -1.142 -18.438 -7.988 1 98.81 91 TYR B O 1
ATOM 1703 N N . ARG B 1 92 ? 0.92 -18.375 -7.105 1 98.69 92 ARG B N 1
ATOM 1704 C CA . ARG B 1 92 ? 0.467 -18.422 -5.719 1 98.69 92 ARG B CA 1
ATOM 1705 C C . ARG B 1 92 ? 1.375 -17.609 -4.812 1 98.69 92 ARG B C 1
ATOM 1707 O O . ARG B 1 92 ? 2.512 -17.297 -5.176 1 98.69 92 ARG B O 1
ATOM 1714 N N . LEU B 1 93 ? 0.88 -17.266 -3.666 1 98.62 93 LEU B N 1
ATOM 1715 C CA . LEU B 1 93 ? 1.692 -16.547 -2.697 1 98.62 93 LEU B CA 1
ATOM 1716 C C . LEU B 1 93 ? 2.766 -17.438 -2.098 1 98.62 93 LEU B C 1
ATOM 1718 O O . LEU B 1 93 ? 2.508 -18.609 -1.812 1 98.62 93 LEU B O 1
ATOM 1722 N N . SER B 1 94 ? 3.965 -16.922 -2.016 1 98.44 94 SER B N 1
ATOM 1723 C CA . SER B 1 94 ? 4.977 -17.578 -1.193 1 98.44 94 SER B CA 1
ATOM 1724 C C . SER B 1 94 ? 4.676 -17.406 0.292 1 98.44 94 SER B C 1
ATOM 1726 O O . SER B 1 94 ? 3.686 -16.781 0.662 1 98.44 94 SER B O 1
ATOM 1728 N N . THR B 1 95 ? 5.555 -18 1.101 1 97.69 95 THR B N 1
ATOM 1729 C CA . THR B 1 95 ? 5.422 -17.797 2.539 1 97.69 95 THR B CA 1
ATOM 1730 C C . THR B 1 95 ? 5.543 -16.312 2.891 1 97.69 95 THR B C 1
ATOM 1732 O O . THR B 1 95 ? 4.754 -15.789 3.678 1 97.69 95 THR B O 1
ATOM 1735 N N . ALA B 1 96 ? 6.535 -15.641 2.289 1 98.06 96 ALA B N 1
ATOM 1736 C CA . ALA B 1 96 ? 6.703 -14.203 2.514 1 98.06 96 ALA B CA 1
ATOM 1737 C C . ALA B 1 96 ? 5.508 -13.422 1.974 1 98.06 96 ALA B C 1
ATOM 1739 O O . ALA B 1 96 ? 5.086 -12.43 2.574 1 98.06 96 ALA B O 1
ATOM 1740 N N . GLY B 1 97 ? 4.984 -13.844 0.847 1 98.62 97 GLY B N 1
ATOM 1741 C CA . GLY B 1 97 ? 3.779 -13.242 0.293 1 98.62 97 GLY B CA 1
ATOM 1742 C C . GLY B 1 97 ? 2.57 -13.391 1.198 1 98.62 97 GLY B C 1
ATOM 1743 O O . GLY B 1 97 ? 1.819 -12.43 1.395 1 98.62 97 GLY B O 1
ATOM 1744 N N . GLU B 1 98 ? 2.424 -14.578 1.769 1 98.25 98 GLU B N 1
ATOM 1745 C CA . GLU B 1 98 ? 1.352 -14.812 2.732 1 98.25 98 GLU B CA 1
ATOM 1746 C C . GLU B 1 98 ? 1.523 -13.938 3.971 1 98.25 98 GLU B C 1
ATOM 1748 O O . GLU B 1 98 ? 0.539 -13.508 4.578 1 98.25 98 GLU B O 1
ATOM 1753 N N . GLY B 1 99 ? 2.732 -13.664 4.246 1 98.19 99 GLY B N 1
ATOM 1754 C CA . GLY B 1 99 ? 3.033 -12.789 5.371 1 98.19 99 GLY B CA 1
ATOM 1755 C C . GLY B 1 99 ? 2.461 -11.398 5.215 1 98.19 99 GLY B C 1
ATOM 1756 O O . GLY B 1 99 ? 2.355 -10.648 6.188 1 98.19 99 GLY B O 1
ATOM 1757 N N . LEU B 1 100 ? 2.055 -10.977 4.012 1 98.56 100 LEU B N 1
ATOM 1758 C CA . LEU B 1 100 ? 1.493 -9.656 3.736 1 98.56 100 LEU B CA 1
ATOM 1759 C C . LEU B 1 100 ? -0.026 -9.68 3.875 1 98.56 100 LEU B C 1
ATOM 1761 O O . LEU B 1 100 ? -0.675 -8.633 3.768 1 98.56 100 LEU B O 1
ATOM 1765 N N . LEU B 1 101 ? -0.613 -10.805 4.141 1 98.38 101 LEU B N 1
ATOM 1766 C CA . LEU B 1 101 ? -2.066 -10.906 4.188 1 98.38 101 LEU B CA 1
ATOM 1767 C C . LEU B 1 101 ? -2.639 -10.008 5.277 1 98.38 101 LEU B C 1
ATOM 1769 O O . LEU B 1 101 ? -3.693 -9.391 5.09 1 98.38 101 LEU B O 1
ATOM 1773 N N . PRO B 1 102 ? -1.925 -9.844 6.414 1 98.69 102 PRO B N 1
ATOM 1774 C CA . PRO B 1 102 ? -2.441 -8.891 7.395 1 98.69 102 PRO B CA 1
ATOM 1775 C C . PRO B 1 102 ? -2.525 -7.469 6.848 1 98.69 102 PRO B C 1
ATOM 1777 O O . PRO B 1 102 ? -3.434 -6.715 7.211 1 98.69 102 PRO B O 1
ATOM 1780 N N . VAL B 1 103 ? -1.62 -7.105 6.016 1 98.69 103 VAL B N 1
ATOM 1781 C CA . VAL B 1 103 ? -1.649 -5.797 5.367 1 98.69 103 VAL B CA 1
ATOM 1782 C C . VAL B 1 103 ? -2.869 -5.699 4.453 1 98.69 103 VAL B C 1
ATOM 1784 O O . VAL B 1 103 ? -3.639 -4.742 4.535 1 98.69 103 VAL B O 1
ATOM 1787 N N . ILE B 1 104 ? -3.055 -6.688 3.656 1 98.25 104 ILE B N 1
ATOM 1788 C CA . ILE B 1 104 ? -4.148 -6.742 2.693 1 98.25 104 ILE B CA 1
ATOM 1789 C C . ILE B 1 104 ? -5.484 -6.73 3.434 1 98.25 104 ILE B C 1
ATOM 1791 O O . ILE B 1 104 ? -6.406 -6.008 3.053 1 98.25 104 ILE B O 1
ATOM 1795 N N . ASP B 1 105 ? -5.559 -7.488 4.484 1 97.88 105 ASP B N 1
ATOM 1796 C CA . ASP B 1 105 ? -6.781 -7.57 5.277 1 97.88 105 ASP B CA 1
ATOM 1797 C C . ASP B 1 105 ? -7.098 -6.227 5.934 1 97.88 105 ASP B C 1
ATOM 1799 O O . ASP B 1 105 ? -8.258 -5.828 6.012 1 97.88 105 ASP B O 1
ATOM 1803 N N . ALA B 1 106 ? -6.074 -5.555 6.453 1 98.56 106 ALA B N 1
ATOM 1804 C CA . ALA B 1 106 ? -6.27 -4.242 7.059 1 98.56 106 ALA B CA 1
ATOM 1805 C C . ALA B 1 106 ? -6.762 -3.23 6.027 1 98.56 106 ALA B C 1
ATOM 1807 O O . ALA B 1 106 ? -7.609 -2.389 6.332 1 98.56 106 ALA B O 1
ATOM 1808 N N . MET B 1 107 ? -6.25 -3.314 4.84 1 98.25 107 MET B N 1
ATOM 1809 C CA . MET B 1 107 ? -6.719 -2.455 3.756 1 98.25 107 MET B CA 1
ATOM 1810 C C . MET B 1 107 ? -8.195 -2.693 3.475 1 98.25 107 MET B C 1
ATOM 1812 O O . MET B 1 107 ? -8.984 -1.744 3.416 1 98.25 107 MET B O 1
ATOM 1816 N N . ALA B 1 108 ? -8.523 -3.938 3.318 1 96.88 108 ALA B N 1
ATOM 1817 C CA . ALA B 1 108 ? -9.914 -4.281 3.035 1 96.88 108 ALA B CA 1
ATOM 1818 C C . ALA B 1 108 ? -10.836 -3.799 4.152 1 96.88 108 ALA B C 1
ATOM 1820 O O . ALA B 1 108 ? -11.906 -3.238 3.885 1 96.88 108 ALA B O 1
ATOM 1821 N N . SER B 1 109 ? -10.398 -4.004 5.355 1 97.56 109 SER B N 1
ATOM 1822 C CA . SER B 1 109 ? -11.195 -3.578 6.5 1 97.56 109 SER B CA 1
ATOM 1823 C C . SER B 1 109 ? -11.43 -2.07 6.484 1 97.56 109 SER B C 1
ATOM 1825 O O . SER B 1 109 ? -12.539 -1.606 6.762 1 97.56 109 SER B O 1
ATOM 1827 N N . TRP B 1 110 ? -10.406 -1.313 6.211 1 98 110 TRP B N 1
ATOM 1828 C CA . TRP B 1 110 ? -10.531 0.139 6.137 1 98 110 TRP B CA 1
ATOM 1829 C C . TRP B 1 110 ? -11.516 0.544 5.043 1 98 110 TRP B 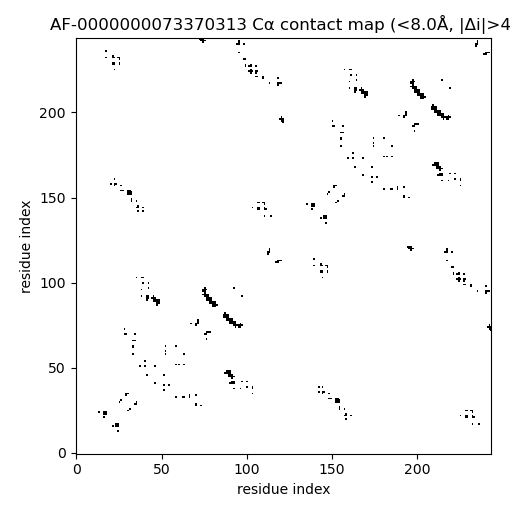C 1
ATOM 1831 O O . TRP B 1 110 ? -12.352 1.429 5.246 1 98 110 TRP B O 1
ATOM 1841 N N . ALA B 1 111 ? -11.422 -0.083 3.908 1 96.69 111 ALA B N 1
ATOM 1842 C CA . ALA B 1 111 ? -12.32 0.209 2.793 1 96.69 111 ALA B CA 1
ATOM 1843 C C . ALA B 1 111 ? -13.781 -0.016 3.188 1 96.69 111 ALA B C 1
ATOM 1845 O O . ALA B 1 111 ? -14.648 0.801 2.871 1 96.69 111 ALA B O 1
ATOM 1846 N N . PHE B 1 112 ? -13.953 -1.085 3.883 1 95.38 112 PHE B N 1
ATOM 1847 C CA . PHE B 1 112 ? -15.312 -1.411 4.301 1 95.38 112 PHE B CA 1
ATOM 1848 C C . PHE B 1 112 ? -15.828 -0.388 5.305 1 95.38 112 PHE B C 1
ATOM 1850 O O . PHE B 1 112 ? -17.016 -0.049 5.297 1 95.38 112 PHE B O 1
ATOM 1857 N N . LYS B 1 113 ? -14.953 0.102 6.156 1 96.12 113 LYS B N 1
ATOM 1858 C CA . LYS B 1 113 ? -15.352 1.118 7.125 1 96.12 113 LYS B CA 1
ATOM 1859 C C . LYS B 1 113 ? -15.711 2.43 6.43 1 96.12 113 LYS B C 1
ATOM 1861 O O . LYS B 1 113 ? -16.609 3.152 6.879 1 96.12 113 LYS B O 1
ATOM 1866 N N . VAL B 1 114 ? -15 2.752 5.402 1 95.06 114 VAL B N 1
ATOM 1867 C CA . VAL B 1 114 ? -15.336 3.934 4.613 1 95.06 114 VAL B CA 1
ATOM 1868 C C . VAL B 1 114 ? -16.703 3.74 3.957 1 95.06 114 VAL B C 1
ATOM 1870 O O . VAL B 1 114 ? -17.562 4.625 4.023 1 95.06 114 VAL B O 1
ATOM 1873 N N . LYS B 1 115 ? -16.906 2.592 3.377 1 91.06 115 LYS B N 1
ATOM 1874 C CA . LYS B 1 115 ? -18.156 2.275 2.707 1 91.06 115 LYS B CA 1
ATOM 1875 C C . LYS B 1 115 ? -19.344 2.365 3.674 1 91.06 115 LYS B C 1
ATOM 1877 O O . LYS B 1 115 ? -20.422 2.828 3.305 1 91.06 115 LYS B O 1
ATOM 1882 N N . ASP B 1 116 ? -19.125 1.94 4.883 1 92.44 116 ASP B N 1
ATOM 1883 C CA . ASP B 1 116 ? -20.172 1.911 5.898 1 92.44 116 ASP B CA 1
ATOM 1884 C C . ASP B 1 116 ? -20.391 3.299 6.496 1 92.44 116 ASP B C 1
ATOM 1886 O O . ASP B 1 116 ? -21.266 3.479 7.352 1 92.44 116 ASP B O 1
ATOM 1890 N N . GLY B 1 117 ? -19.594 4.234 6.078 1 91.69 117 GLY B N 1
ATOM 1891 C CA . GLY B 1 117 ? -19.781 5.605 6.516 1 91.69 117 GLY B CA 1
ATOM 1892 C C . GLY B 1 117 ? -19.094 5.914 7.836 1 91.69 117 GLY B C 1
ATOM 1893 O O . GLY B 1 117 ? -19.391 6.926 8.469 1 91.69 117 GLY B O 1
ATOM 1894 N N . VAL B 1 118 ? -18.281 4.953 8.242 1 91.69 118 VAL B N 1
ATOM 1895 C CA . VAL B 1 118 ? -17.547 5.191 9.484 1 91.69 118 VAL B CA 1
ATOM 1896 C C . VAL B 1 118 ? -16.562 6.34 9.281 1 91.69 118 VAL B C 1
ATOM 1898 O O . VAL B 1 118 ? -16.391 7.188 10.156 1 91.69 118 VAL B O 1
ATOM 1901 N N . TYR B 1 119 ? -15.93 6.316 8.125 1 91.56 119 TYR B N 1
ATOM 1902 C CA . TYR B 1 119 ? -15 7.371 7.746 1 91.56 119 TYR B CA 1
ATOM 1903 C C . TYR B 1 119 ? -15.547 8.195 6.582 1 91.56 119 TYR B C 1
ATOM 1905 O O . TYR B 1 119 ? -16.188 7.652 5.684 1 91.56 119 TYR B O 1
ATOM 1913 N N . SER B 1 120 ? -15.242 9.5 6.738 1 86.19 120 SER B N 1
ATOM 1914 C CA . SER B 1 120 ? -15.578 10.375 5.617 1 86.19 120 SER B CA 1
ATOM 1915 C C . SER B 1 120 ? -14.375 10.586 4.699 1 86.19 120 SER B C 1
ATOM 1917 O O . SER B 1 120 ? -13.367 11.156 5.113 1 86.19 120 SER B O 1
ATOM 1919 N N . VAL B 1 121 ? -14.438 9.93 3.572 1 85.62 121 VAL B N 1
ATOM 1920 C CA . VAL B 1 121 ? -13.383 10.047 2.574 1 85.62 121 VAL B CA 1
ATOM 1921 C C . VAL B 1 121 ? -13.977 10.5 1.243 1 85.62 121 VAL B C 1
ATOM 1923 O O . VAL B 1 121 ? -15.102 10.141 0.903 1 85.62 121 VAL B O 1
ATOM 1926 N N . LYS B 1 122 ? -13.297 11.477 0.654 1 79.06 122 LYS B N 1
ATOM 1927 C CA . LYS B 1 122 ? -13.797 12.016 -0.606 1 79.06 122 LYS B CA 1
ATOM 1928 C C . LYS B 1 122 ? -13.383 11.141 -1.784 1 79.06 122 LYS B C 1
ATOM 1930 O O . LYS B 1 122 ? -12.32 10.516 -1.759 1 79.06 122 LYS B O 1
#

Solvent-accessible surface area (backbone atoms only — not comparable to full-atom values): 13178 Å² total; per-residue (Å²): 133,84,81,76,76,64,67,54,58,57,53,48,48,47,51,48,32,51,68,72,36,35,45,49,46,40,33,72,70,44,36,36,62,57,46,56,44,53,51,55,62,33,69,80,39,72,36,35,68,69,54,50,47,64,76,40,71,87,59,50,70,66,57,50,53,51,48,51,49,50,32,34,69,32,36,30,31,42,79,42,79,42,93,50,94,78,62,50,57,36,36,33,58,26,74,42,31,53,57,44,44,60,27,52,51,35,35,30,52,42,37,52,36,39,73,72,59,75,28,71,64,102,134,84,81,76,76,63,68,54,59,57,52,48,50,47,49,46,34,50,70,55,49,33,45,50,48,41,33,73,70,45,38,35,61,58,44,56,43,52,51,54,61,32,70,80,38,70,36,35,69,69,55,52,47,64,76,39,69,87,58,50,69,67,58,52,53,52,47,52,50,50,33,34,70,34,36,30,31,41,80,43,80,41,90,50,94,78,63,52,54,36,35,31,58,26,73,42,31,53,58,43,45,59,28,52,50,34,34,31,50,40,35,50,36,38,73,71,60,76,27,71,66,102

InterPro domains:
  IPR002577 Helix-turn-helix, HxlR type [PF01638] (30-113)
  IPR002577 Helix-turn-helix, HxlR type [PS51118] (21-119)
  IPR036388 Winged helix-like DNA-binding domain superfamily [G3DSA:1.10.10.10] (2-119)
  IPR036390 Winged helix DNA-binding domain superfamily [SSF46785] (15-118)

Foldseek 3Di:
DPPPPVPVVVVVVLVVQVVPDVVSNVCVQQNDDPRLVLLLVLLVHKDFPVRSCVVPVVDDPVRSVVSQVSNVVVQQKDWDWDPDVVIGIIIHGGPVVNVCVVVSVVVVVVVVCVVVVVDDDD/DPPPPVVVVVVVVLVVQVVPDVVSNVCVQQNDDPRLVLLLVQLVHKDFPVRSCVVPVVDDPVRSVVSQVSNVVVQQKDWDWDPDVVIGIIIHGDPVVNVCVVVSVVVVVVVVCVVVVVDDDD

Organism: Flavobacterium johnsoniae (strain ATCC 17061 / DSM 2064 / JCM 8514 / BCRC 14874 / CCUG 350202 / NBRC 14942 / NCIMB 11054 / UW101) (NCBI:txid376686)

Secondary structure (DSSP, 8-state):
------HHHHHHHHHHHHHH-HHHHHHHHH-SSHHHHHHHHHTTS-B-HHHHHHH-TTS-HHHHHHHHHHHHHTTSEEEEEE-SSS-EEEEEE-HHHHTTHHHHHHHHHHHHHHHTTSS---/------HHHHHHHHHHHHHS-HHHHHHHHH-SSHHHHHHHHHTTS-B-HHHHHHH-TTS-HHHHHHHHHHHHHTTSEEEEEE-SSS-EEEEEE-HHHHTTHHHHHHHHHHHHHHHTTSS---

pLDDT: mean 87.55, std 20.94, range [24.98, 98.81]

Sequence (244 aa):
MTAIKETSTIQENKQYALEKCPVTFVMEKIGGYWKPIILYHLSTGDKRYSELKRAIPTVTEKMLIQHLKQLEADGLVIREAKPVVPPFVTYRLSTAGEGLLPVIDAMASWAFKVKDGVYSVKMTAIKETSTIQENKQYALEKCPVTFVMEKIGGYWKPIILYHLSTGDKRYSELKRAIPTVTEKMLIQHLKQLEADGLVIREAKPVVPPFVTYRLSTAGEGLLPVIDAMASWAFKVKDGVYSVK

Radius of gyration: 19.93 Å; Cα contacts (8 Å, |Δi|>4): 309; chains: 2; bounding box: 66×66×38 Å